Protein AF-A0A8K0RBG9-F1 (afdb_monomer)

Structure (mmCIF, N/CA/C/O backbone):
data_AF-A0A8K0RBG9-F1
#
_entry.id   AF-A0A8K0RBG9-F1
#
loop_
_atom_site.group_PDB
_atom_site.id
_atom_site.type_symbol
_atom_site.label_atom_id
_atom_site.label_alt_id
_atom_site.label_comp_id
_atom_site.label_asym_id
_atom_site.label_entity_id
_atom_site.label_seq_id
_atom_site.pdbx_PDB_ins_code
_atom_site.Cartn_x
_atom_site.Cartn_y
_atom_site.Cartn_z
_atom_site.occupancy
_atom_site.B_iso_or_equiv
_atom_site.auth_seq_id
_atom_site.auth_comp_id
_atom_site.auth_asym_id
_atom_site.auth_atom_id
_atom_site.pdbx_PDB_model_num
ATOM 1 N N . GLY A 1 1 ? -14.016 22.504 17.974 1.00 48.03 1 GLY A N 1
ATOM 2 C CA . GLY A 1 1 ? -12.944 21.801 17.231 1.00 48.03 1 GLY A CA 1
ATOM 3 C C . GLY A 1 1 ? -13.439 20.495 16.634 1.00 48.03 1 GLY A C 1
ATOM 4 O O . GLY A 1 1 ? -13.593 20.417 15.425 1.00 48.03 1 GLY A O 1
ATOM 5 N N . GLN A 1 2 ? -13.742 19.500 17.474 1.00 35.66 2 GLN A N 1
ATOM 6 C CA . GLN A 1 2 ? -14.209 18.167 17.051 1.00 35.66 2 GLN A CA 1
ATOM 7 C C . GLN A 1 2 ? -15.580 18.162 16.350 1.00 35.66 2 GLN A C 1
ATOM 9 O O . GLN A 1 2 ? -15.738 17.478 15.346 1.00 35.66 2 GLN A O 1
ATOM 14 N N . GLU A 1 3 ? -16.542 18.971 16.801 1.00 42.72 3 GLU A N 1
ATOM 15 C CA . GLU A 1 3 ? -17.884 19.034 16.185 1.00 42.72 3 GLU A CA 1
ATOM 16 C C . GLU A 1 3 ? -17.868 19.595 14.757 1.00 42.72 3 GLU A C 1
ATOM 18 O O . GLU A 1 3 ? -18.589 19.123 13.882 1.00 42.72 3 GLU A O 1
ATOM 23 N N . ARG A 1 4 ? -16.983 20.563 14.488 1.00 42.62 4 ARG A N 1
ATOM 24 C CA . ARG A 1 4 ? -16.846 21.185 13.163 1.00 42.62 4 ARG A CA 1
ATOM 25 C C . ARG A 1 4 ? -16.261 20.210 12.135 1.00 42.62 4 ARG A C 1
ATOM 27 O O . ARG A 1 4 ? -16.686 20.213 10.986 1.00 42.62 4 ARG A O 1
ATOM 34 N N . ILE A 1 5 ? -15.344 19.346 12.576 1.00 45.09 5 ILE A N 1
ATOM 35 C CA . ILE A 1 5 ? -14.769 18.259 11.771 1.00 45.09 5 ILE A CA 1
ATOM 36 C C . ILE A 1 5 ? -15.826 17.170 11.531 1.00 45.09 5 ILE A C 1
ATOM 38 O O . ILE A 1 5 ? -15.997 16.723 10.401 1.00 45.09 5 ILE A O 1
ATOM 42 N N . SER A 1 6 ? -16.607 16.811 12.556 1.00 45.03 6 SER A N 1
ATOM 43 C CA . SER A 1 6 ? -17.714 15.851 12.427 1.00 45.03 6 SER A CA 1
ATOM 44 C C . SER A 1 6 ? -18.755 16.296 11.392 1.00 45.03 6 SER A C 1
ATOM 46 O O . SER A 1 6 ? -19.179 15.499 10.561 1.00 45.03 6 SER A O 1
ATOM 48 N N . GLY A 1 7 ? -19.132 17.580 11.390 1.00 54.81 7 GLY A N 1
ATOM 49 C CA . GLY A 1 7 ? -20.117 18.123 10.448 1.00 54.81 7 GLY A CA 1
ATOM 50 C C . GLY A 1 7 ? -19.628 18.259 8.999 1.00 54.81 7 GLY A C 1
ATOM 51 O O . GLY A 1 7 ? -20.443 18.292 8.078 1.00 54.81 7 GLY A O 1
ATOM 52 N N . GLN A 1 8 ? -18.315 18.341 8.767 1.00 46.06 8 GLN A N 1
ATOM 53 C CA . GLN A 1 8 ? -17.739 18.305 7.415 1.00 46.06 8 GLN A CA 1
ATOM 54 C C . GLN A 1 8 ? -17.659 16.871 6.874 1.00 46.06 8 GLN A C 1
ATOM 56 O O . GLN A 1 8 ? -17.947 16.643 5.703 1.00 46.06 8 GLN A O 1
ATOM 61 N N . LEU A 1 9 ? -17.361 15.898 7.740 1.00 42.31 9 LEU A N 1
ATOM 62 C CA . LEU A 1 9 ? -17.354 14.473 7.395 1.00 42.31 9 LEU A CA 1
ATOM 63 C C . LEU A 1 9 ? -18.756 13.941 7.064 1.00 42.31 9 LEU A C 1
ATOM 65 O O . LEU A 1 9 ? -18.898 13.094 6.187 1.00 42.31 9 LEU A O 1
ATOM 69 N N . GLN A 1 10 ? -19.790 14.464 7.730 1.00 46.97 10 GLN A N 1
ATOM 70 C CA . GLN A 1 10 ? -21.181 14.099 7.457 1.00 46.97 10 GLN A CA 1
ATOM 71 C C . GLN A 1 10 ? -21.627 14.529 6.048 1.00 46.97 10 GLN A C 1
ATOM 73 O O . GLN A 1 10 ? -22.266 13.757 5.352 1.00 46.97 10 GLN A O 1
ATOM 78 N N . ARG A 1 11 ? -21.242 15.727 5.592 1.00 48.56 11 ARG A N 1
ATOM 79 C CA . ARG A 1 11 ? -21.608 16.218 4.251 1.00 48.56 11 ARG A CA 1
ATOM 80 C C . ARG A 1 11 ? -20.925 15.444 3.125 1.00 48.56 11 ARG A C 1
ATOM 82 O O . ARG A 1 11 ? -21.580 15.057 2.170 1.00 48.56 11 ARG A O 1
ATOM 89 N N . LEU A 1 12 ? -19.640 15.128 3.293 1.00 44.78 12 LEU A N 1
ATOM 90 C CA . LEU A 1 12 ? -18.894 14.295 2.341 1.00 44.78 12 LEU A CA 1
ATOM 91 C C . LEU A 1 12 ? -19.476 12.881 2.204 1.00 44.78 12 LEU A C 1
ATOM 93 O O . LEU A 1 12 ? -19.353 12.268 1.148 1.00 44.78 12 LEU A O 1
ATOM 97 N N . ARG A 1 13 ? -20.100 12.360 3.268 1.00 44.88 13 ARG A N 1
ATOM 98 C CA . ARG A 1 13 ? -20.813 11.081 3.244 1.00 44.88 13 ARG A CA 1
ATOM 99 C C . ARG A 1 13 ? -22.030 11.153 2.322 1.00 44.88 13 ARG A C 1
ATOM 101 O O . ARG A 1 13 ? -22.202 10.249 1.517 1.00 44.88 13 ARG A O 1
ATOM 108 N N . ASP A 1 14 ? -22.852 12.188 2.446 1.00 47.16 14 ASP A N 1
ATOM 109 C CA . ASP A 1 14 ? -24.146 12.264 1.759 1.00 47.16 14 ASP A CA 1
ATOM 110 C C . ASP A 1 14 ? -23.986 12.527 0.249 1.00 47.16 14 ASP A C 1
ATOM 112 O O . ASP A 1 14 ? -24.614 11.842 -0.559 1.00 47.16 14 ASP A O 1
ATOM 116 N N . ASP A 1 15 ? -23.061 13.413 -0.142 1.00 52.50 15 ASP A N 1
ATOM 117 C CA . ASP A 1 15 ? -22.761 13.705 -1.556 1.00 52.50 15 ASP A CA 1
ATOM 118 C C . ASP A 1 15 ? -22.219 12.467 -2.302 1.00 52.50 15 ASP A C 1
ATOM 120 O O . ASP A 1 15 ? -22.521 12.227 -3.472 1.00 52.50 15 ASP A O 1
ATOM 124 N N . TYR A 1 16 ? -21.464 11.628 -1.590 1.00 43.69 16 TYR A N 1
ATOM 125 C CA . TYR A 1 16 ? -20.883 10.389 -2.098 1.00 43.69 16 TYR A CA 1
ATOM 126 C C . TYR A 1 16 ? -21.937 9.314 -2.407 1.00 43.69 16 TYR A C 1
ATOM 128 O O . TYR A 1 16 ? -21.818 8.625 -3.416 1.00 43.69 16 TYR A O 1
ATOM 136 N N . TYR A 1 17 ? -22.988 9.168 -1.590 1.00 46.47 17 TYR A N 1
ATOM 137 C CA . TYR A 1 17 ? -24.044 8.173 -1.847 1.00 46.47 17 TYR A CA 1
ATOM 138 C C . TYR A 1 17 ? -24.877 8.505 -3.091 1.00 46.47 17 TYR A C 1
ATOM 140 O O . TYR A 1 17 ? -25.224 7.602 -3.852 1.00 46.47 17 TYR A O 1
ATOM 148 N N . ILE A 1 18 ? -25.143 9.790 -3.332 1.00 54.81 18 ILE A N 1
ATOM 149 C CA . ILE A 1 18 ? -25.961 10.250 -4.463 1.00 54.81 18 ILE A CA 1
ATOM 150 C C . ILE A 1 18 ? -25.259 9.983 -5.808 1.00 54.81 18 ILE A C 1
ATOM 152 O O . ILE A 1 18 ? -25.907 9.611 -6.789 1.00 54.81 18 ILE A O 1
ATOM 156 N N . GLU A 1 19 ? -23.929 10.114 -5.875 1.00 49.66 19 GLU A N 1
ATOM 157 C CA . GLU A 1 19 ? -23.172 9.782 -7.093 1.00 49.66 19 GLU A CA 1
ATOM 158 C C . GLU A 1 19 ? -23.100 8.276 -7.381 1.00 49.66 19 GLU A C 1
ATOM 160 O O . GLU A 1 19 ? -23.078 7.872 -8.551 1.00 49.66 19 GLU A O 1
ATOM 165 N N . LEU A 1 20 ? -23.076 7.450 -6.331 1.00 43.66 20 LEU A N 1
ATOM 166 C CA . LEU A 1 20 ? -22.982 5.992 -6.430 1.00 43.66 20 LEU A CA 1
ATOM 167 C C . LEU A 1 20 ? -24.242 5.355 -7.011 1.00 4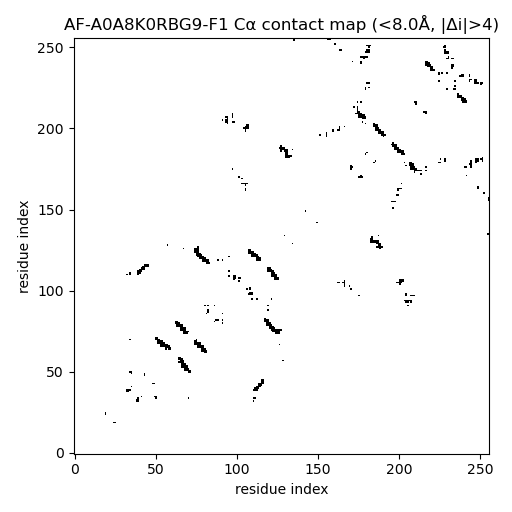3.66 20 LEU A C 1
ATOM 169 O O . LEU A 1 20 ? -24.144 4.443 -7.833 1.00 43.66 20 LEU A O 1
ATOM 173 N N . GLU A 1 21 ? -25.409 5.854 -6.609 1.00 47.91 21 GLU A N 1
ATOM 174 C CA . GLU A 1 21 ? -26.705 5.389 -7.107 1.00 47.91 21 GLU A CA 1
ATOM 175 C C . GLU A 1 21 ? -26.899 5.766 -8.584 1.00 47.91 21 GLU A C 1
ATOM 177 O O . GLU A 1 21 ? -27.382 4.967 -9.386 1.00 47.91 21 GLU A O 1
ATOM 182 N N . ARG A 1 22 ? -26.414 6.950 -8.982 1.00 53.06 22 ARG A N 1
ATOM 183 C CA . ARG A 1 22 ? -26.549 7.469 -10.350 1.00 53.06 22 ARG A CA 1
ATOM 184 C C . ARG A 1 22 ? -25.852 6.645 -11.430 1.00 53.06 22 ARG A C 1
ATOM 186 O O . ARG A 1 22 ? -26.326 6.643 -12.561 1.00 53.06 22 ARG A O 1
ATOM 193 N N . HIS A 1 23 ? -24.744 5.975 -11.121 1.00 54.88 23 HIS A N 1
ATOM 194 C CA . HIS A 1 23 ? -23.909 5.345 -12.151 1.00 54.88 23 HIS A CA 1
ATOM 195 C C . HIS A 1 23 ? -23.931 3.810 -12.142 1.00 54.88 23 HIS A C 1
ATOM 197 O O . HIS A 1 23 ? -23.261 3.195 -12.968 1.00 54.88 23 HIS A O 1
ATOM 203 N N . SER A 1 24 ? -24.686 3.172 -11.238 1.00 40.94 24 SER A N 1
ATOM 204 C CA . SER A 1 24 ? -24.799 1.701 -11.170 1.00 40.94 24 SER A CA 1
ATOM 205 C C . SER A 1 24 ? -23.440 0.964 -11.119 1.00 40.94 24 SER A C 1
ATOM 207 O O . SER A 1 24 ? -23.298 -0.135 -11.650 1.00 40.94 24 SER A O 1
ATOM 209 N N . ILE A 1 25 ? -22.413 1.572 -10.505 1.00 49.66 25 ILE A N 1
ATOM 210 C CA . ILE A 1 25 ? -21.007 1.130 -10.627 1.00 49.66 25 ILE A CA 1
ATOM 211 C C . ILE A 1 25 ? -20.664 -0.056 -9.699 1.00 49.66 25 ILE A C 1
ATOM 213 O O . ILE A 1 25 ? -19.689 -0.760 -9.953 1.00 49.66 25 ILE A O 1
ATOM 217 N N . ILE A 1 26 ? -21.426 -0.324 -8.628 1.00 41.78 26 ILE A N 1
ATOM 218 C CA . ILE A 1 26 ? -21.121 -1.400 -7.657 1.00 41.78 26 ILE A CA 1
ATOM 219 C C . ILE A 1 26 ? -22.418 -2.055 -7.151 1.00 41.78 26 ILE A C 1
ATOM 221 O O . ILE A 1 26 ? -23.417 -1.368 -6.951 1.00 41.78 26 ILE A O 1
ATOM 225 N N . GLN A 1 27 ? -22.398 -3.375 -6.908 1.00 39.03 27 GLN A N 1
ATOM 226 C CA . GLN A 1 27 ? -23.454 -4.055 -6.145 1.00 39.03 27 GLN A CA 1
ATOM 227 C C . GLN A 1 27 ? -23.651 -3.391 -4.765 1.00 39.03 27 GLN A C 1
ATOM 229 O O . GLN A 1 27 ? -22.656 -2.983 -4.160 1.00 39.03 27 GLN A O 1
ATOM 234 N N . PRO A 1 28 ? -24.888 -3.299 -4.237 1.00 33.91 28 PRO A N 1
ATOM 235 C CA . PRO A 1 28 ? -25.174 -2.533 -3.024 1.00 33.91 28 PRO A CA 1
ATOM 236 C C . PRO A 1 28 ? -24.341 -3.042 -1.841 1.00 33.91 28 PRO A C 1
ATOM 238 O O . PRO A 1 28 ? -24.493 -4.178 -1.389 1.00 33.91 28 PRO A O 1
ATOM 241 N N . PHE A 1 29 ? -23.443 -2.195 -1.336 1.00 43.66 29 PHE A N 1
ATOM 242 C CA . PHE A 1 29 ? -22.538 -2.497 -0.219 1.00 43.66 29 PHE A CA 1
ATOM 243 C C . PHE A 1 29 ? -23.168 -2.144 1.145 1.00 43.66 29 PHE A C 1
ATOM 245 O O . PHE A 1 29 ? -22.472 -1.962 2.148 1.00 43.66 29 PHE A O 1
ATOM 252 N N . ASP A 1 30 ? -24.499 -2.059 1.213 1.00 41.47 30 ASP A N 1
ATOM 253 C CA . ASP A 1 30 ? -25.273 -1.446 2.306 1.00 41.47 30 ASP A CA 1
ATOM 254 C C . ASP A 1 30 ? -25.239 -2.209 3.647 1.00 41.47 30 ASP A C 1
ATOM 256 O O . ASP A 1 30 ? -26.024 -1.942 4.556 1.00 41.47 30 ASP A O 1
ATOM 260 N N . LYS A 1 31 ? -24.302 -3.146 3.838 1.00 43.47 31 LYS A N 1
ATOM 261 C CA . LYS A 1 31 ? -24.045 -3.793 5.139 1.00 43.47 31 LYS A CA 1
ATOM 262 C C . LYS A 1 31 ? -22.635 -3.597 5.704 1.00 43.47 31 LYS A C 1
ATOM 264 O O . LYS A 1 31 ? -22.429 -3.901 6.886 1.00 43.47 31 LYS A O 1
ATOM 269 N N . GLU A 1 32 ? -21.675 -3.076 4.934 1.00 49.91 32 GLU A N 1
ATOM 270 C CA . GLU A 1 32 ? -20.250 -3.126 5.316 1.00 49.91 32 GLU A CA 1
ATOM 271 C C . GLU A 1 32 ? -19.481 -1.797 5.302 1.00 49.91 32 GLU A C 1
ATOM 273 O O . GLU A 1 32 ? -18.310 -1.778 5.667 1.00 49.91 32 GLU A O 1
ATOM 278 N N . LEU A 1 33 ? -20.125 -0.651 5.056 1.00 56.41 33 LEU A N 1
ATOM 279 C CA . LEU A 1 33 ? -19.510 0.664 5.354 1.00 56.41 33 LEU A CA 1
ATOM 280 C C . LEU A 1 33 ? -19.432 0.964 6.861 1.00 56.41 33 LEU A C 1
ATOM 282 O O . LEU A 1 33 ? -18.823 1.942 7.296 1.00 56.41 33 LEU A O 1
ATOM 286 N N . ASN A 1 34 ? -20.040 0.101 7.677 1.00 72.25 34 ASN A N 1
ATOM 287 C CA . ASN A 1 34 ? -20.078 0.219 9.122 1.00 72.25 34 ASN A CA 1
ATOM 288 C C . ASN A 1 34 ? -19.406 -0.975 9.814 1.00 72.25 34 ASN A C 1
ATOM 290 O O . ASN A 1 34 ? -20.025 -1.696 10.604 1.00 72.25 34 ASN A O 1
ATOM 294 N N . TRP A 1 35 ? -18.123 -1.183 9.513 1.00 85.25 35 TRP A N 1
ATOM 295 C CA . TRP A 1 35 ? -17.300 -2.201 10.172 1.00 85.25 35 TRP A CA 1
ATOM 296 C C . TRP A 1 35 ? -17.270 -2.012 11.702 1.00 85.25 35 TRP A C 1
ATOM 298 O O . TRP A 1 35 ? -17.193 -2.987 12.449 1.00 85.25 35 TRP A O 1
ATOM 308 N N . SER A 1 36 ? -17.375 -0.761 12.169 1.00 85.25 36 SER A N 1
ATOM 309 C CA . SER A 1 36 ? -17.271 -0.392 13.585 1.00 85.25 36 SER A CA 1
ATOM 310 C C . SER A 1 36 ? -18.599 -0.407 14.357 1.00 85.25 36 SER A C 1
ATOM 312 O O . SER A 1 36 ? -18.598 -0.273 15.578 1.00 85.25 36 SER A O 1
ATOM 314 N N . GLY A 1 37 ? -19.740 -0.508 13.673 1.00 82.81 37 GLY A N 1
ATOM 315 C CA . GLY A 1 37 ? -21.061 -0.205 14.242 1.00 82.81 37 GLY A CA 1
ATOM 316 C C . GLY A 1 37 ? -21.376 1.299 14.359 1.00 82.81 37 GLY A C 1
ATOM 317 O O . GLY A 1 37 ? -22.536 1.653 14.551 1.00 82.81 37 GLY A O 1
ATOM 318 N N . LYS A 1 38 ? -20.396 2.190 14.160 1.00 82.19 38 LYS A N 1
ATOM 319 C CA . LYS A 1 38 ? -20.503 3.650 14.319 1.00 82.19 38 LYS A CA 1
ATOM 320 C C . LYS A 1 38 ? -19.959 4.467 13.129 1.00 82.19 38 LYS A C 1
ATOM 322 O O . LYS A 1 38 ? -19.833 5.683 13.231 1.00 82.19 38 LYS A O 1
ATOM 327 N N . GLY A 1 39 ? -19.637 3.817 12.012 1.00 80.31 39 GLY A N 1
ATOM 328 C CA . GLY A 1 39 ? -19.125 4.434 10.786 1.00 80.31 39 GLY A CA 1
ATOM 329 C C . GLY A 1 39 ? -17.780 3.875 10.317 1.00 80.31 39 GLY A C 1
ATOM 330 O O . GLY A 1 39 ? -17.246 2.910 10.868 1.00 80.31 39 GLY A O 1
ATOM 331 N N . GLN A 1 40 ? -17.235 4.496 9.274 1.00 83.00 40 GLN A N 1
ATOM 332 C CA . GLN A 1 40 ? -16.020 4.043 8.595 1.00 83.00 40 GLN A CA 1
ATOM 333 C C . GLN A 1 40 ? -14.727 4.542 9.264 1.00 83.00 40 GLN A C 1
ATOM 335 O O . GLN A 1 40 ? -13.728 3.819 9.305 1.00 83.00 40 GLN A O 1
ATOM 340 N N . HIS A 1 41 ? -14.768 5.754 9.823 1.00 85.50 41 HIS A N 1
ATOM 341 C CA . HIS A 1 41 ? -13.656 6.428 10.495 1.00 85.50 41 HIS A CA 1
ATOM 342 C C . HIS A 1 41 ? -14.075 6.814 11.910 1.00 85.50 41 HIS A C 1
ATOM 344 O O . HIS A 1 41 ? -15.045 7.552 12.076 1.00 85.50 41 HIS A O 1
ATOM 350 N N . ILE A 1 42 ? -13.385 6.307 12.933 1.00 88.88 42 ILE A N 1
ATOM 351 C CA . ILE A 1 42 ? -13.856 6.454 14.316 1.00 88.88 42 ILE A CA 1
ATOM 352 C C . ILE A 1 42 ? -12.737 6.588 15.350 1.00 88.88 42 ILE A C 1
ATOM 354 O O . ILE A 1 42 ? -11.685 5.969 15.251 1.00 88.88 42 ILE A O 1
ATOM 358 N N . THR A 1 43 ? -12.995 7.344 16.413 1.00 90.12 43 THR A N 1
ATOM 359 C CA . THR A 1 43 ? -12.175 7.320 17.628 1.00 90.12 43 THR A CA 1
ATOM 360 C C . THR A 1 43 ? -12.851 6.465 18.695 1.00 90.12 43 THR A C 1
ATOM 362 O O . THR A 1 43 ? -13.952 6.784 19.141 1.00 90.12 43 THR A O 1
ATOM 365 N N . PHE A 1 44 ? -12.177 5.402 19.124 1.00 91.94 44 PHE A N 1
ATOM 366 C CA . PHE A 1 44 ? -12.583 4.563 20.248 1.00 91.94 44 PHE A CA 1
ATOM 367 C C . PHE A 1 44 ? -12.007 5.105 21.556 1.00 91.94 44 PHE A C 1
ATOM 369 O O . PHE A 1 44 ? -10.867 5.583 21.607 1.00 91.94 44 PHE A O 1
ATOM 376 N N . ARG A 1 45 ? -12.764 4.974 22.651 1.00 93.00 45 ARG A N 1
ATOM 377 C CA . ARG A 1 45 ? -12.211 5.239 23.990 1.00 93.00 45 ARG A CA 1
ATOM 378 C C . ARG A 1 45 ? -11.145 4.186 24.337 1.00 93.00 45 ARG A C 1
ATOM 380 O O . ARG A 1 45 ? -11.229 3.063 23.839 1.00 93.00 45 ARG A O 1
ATOM 387 N N . PRO A 1 46 ? -10.164 4.485 25.208 1.00 90.12 46 PRO A N 1
ATOM 388 C CA . PRO A 1 46 ? -9.114 3.523 25.563 1.00 90.12 46 PRO A CA 1
ATOM 389 C C . PRO A 1 46 ? -9.625 2.181 26.109 1.00 90.12 46 PRO A C 1
ATOM 391 O O . PRO A 1 46 ? -9.005 1.156 25.865 1.00 90.12 46 PRO A O 1
ATOM 394 N N . SER A 1 47 ? -10.758 2.181 26.815 1.00 91.62 47 SER A N 1
ATOM 395 C CA . SER A 1 47 ? -11.399 0.982 27.373 1.00 91.62 47 SER A CA 1
ATOM 396 C C . SER A 1 47 ? -12.411 0.318 26.434 1.00 91.62 47 SER A C 1
ATOM 398 O O . SER A 1 47 ? -12.979 -0.719 26.768 1.00 91.62 47 SER A O 1
ATOM 400 N N . GLU A 1 48 ? -12.689 0.918 25.277 1.00 93.50 48 GLU A N 1
ATOM 401 C CA . GLU A 1 48 ? -13.721 0.433 24.368 1.00 93.50 48 GLU A CA 1
ATOM 402 C C . GLU A 1 48 ? -13.218 -0.753 23.543 1.00 93.50 48 GLU A C 1
ATOM 404 O O . GLU A 1 48 ? -12.112 -0.742 23.001 1.00 93.50 48 GLU A O 1
ATOM 409 N N . LYS A 1 49 ? -14.039 -1.797 23.425 1.00 92.81 49 LYS A N 1
ATOM 410 C CA . LYS A 1 49 ? -13.680 -2.964 22.625 1.00 92.81 49 LYS A CA 1
ATOM 411 C C . LYS A 1 49 ? -13.825 -2.642 21.140 1.00 92.81 49 LYS A C 1
ATOM 413 O O . LYS A 1 49 ? -14.912 -2.312 20.672 1.00 92.81 49 LYS A O 1
ATOM 418 N N . ILE A 1 50 ? -12.739 -2.802 20.392 1.00 94.75 50 ILE A N 1
ATOM 419 C CA . ILE A 1 50 ? -12.761 -2.704 18.931 1.00 94.75 50 ILE A CA 1
ATOM 420 C C . ILE A 1 50 ? -13.390 -3.995 18.374 1.00 94.75 50 ILE A C 1
ATOM 422 O O . ILE A 1 50 ? -12.999 -5.082 18.810 1.00 94.75 50 ILE A O 1
ATOM 426 N N . PRO A 1 51 ? -14.330 -3.927 17.411 1.00 94.19 51 PRO A N 1
ATOM 427 C CA . PRO A 1 51 ? -15.003 -5.101 16.843 1.00 94.19 51 PRO A CA 1
ATOM 428 C C . PRO A 1 51 ? -14.120 -5.852 15.826 1.00 94.19 51 PRO A C 1
ATOM 430 O O . PRO A 1 51 ? -14.536 -6.144 14.706 1.00 94.19 51 PRO A O 1
ATOM 433 N N . LEU A 1 52 ? -12.878 -6.148 16.215 1.00 95.06 52 LEU A N 1
ATOM 434 C CA . LEU A 1 52 ? -11.879 -6.857 15.424 1.00 95.06 52 LEU A CA 1
ATOM 435 C C . LEU A 1 52 ? -11.200 -7.919 16.289 1.00 95.06 52 LEU A C 1
ATOM 437 O O . LEU A 1 52 ? -10.746 -7.624 17.395 1.00 95.06 52 LEU A O 1
ATOM 441 N N . THR A 1 53 ? -11.062 -9.128 15.755 1.00 96.50 53 THR A N 1
ATOM 442 C CA . THR A 1 53 ? -10.238 -10.178 16.368 1.00 96.50 53 THR A CA 1
ATOM 443 C C . THR A 1 53 ? -8.864 -10.158 15.716 1.00 96.50 53 THR A C 1
ATOM 445 O O . THR A 1 53 ? -8.754 -10.327 14.503 1.00 96.50 53 THR A O 1
ATOM 448 N N . VAL A 1 54 ? -7.806 -9.928 16.493 1.00 96.56 54 VAL A N 1
ATOM 449 C CA . VAL A 1 54 ? -6.431 -9.970 15.975 1.00 96.56 54 VAL A CA 1
ATOM 450 C C . VAL A 1 54 ? -6.031 -11.425 15.752 1.00 96.56 54 VAL A C 1
ATOM 452 O O . VAL A 1 54 ? -6.239 -12.245 16.640 1.00 96.56 54 VAL A O 1
ATOM 455 N N . LEU A 1 55 ? -5.494 -11.736 14.570 1.00 95.56 55 LEU A N 1
ATOM 456 C CA . LEU A 1 55 ? -5.037 -13.080 14.225 1.00 95.56 55 LEU A CA 1
ATOM 457 C C . LEU A 1 55 ? -3.511 -13.160 14.304 1.00 95.56 55 LEU A C 1
ATOM 459 O O . LEU A 1 55 ? -2.972 -13.611 15.306 1.00 95.56 55 LEU A O 1
ATOM 463 N N . THR A 1 56 ? -2.812 -12.686 13.273 1.00 95.50 56 THR A N 1
ATOM 464 C CA . THR A 1 56 ? -1.348 -12.783 13.171 1.00 95.50 56 THR A CA 1
ATOM 465 C C . THR A 1 56 ? -0.742 -11.472 12.683 1.00 95.50 56 THR A C 1
ATOM 467 O O . THR A 1 56 ? -1.417 -10.679 12.021 1.00 95.50 56 THR A O 1
ATOM 470 N N . GLN A 1 57 ? 0.523 -11.230 13.011 1.00 94.62 57 GLN A N 1
ATOM 471 C CA . GLN A 1 57 ? 1.299 -10.136 12.440 1.00 94.62 57 GLN A CA 1
ATOM 472 C C . GLN A 1 57 ? 1.850 -10.574 11.079 1.00 94.62 57 GLN A C 1
ATOM 474 O O . GLN A 1 57 ? 2.484 -11.617 10.975 1.00 94.62 57 GLN A O 1
ATOM 479 N N . ILE A 1 58 ? 1.588 -9.778 10.044 1.00 91.69 58 ILE A N 1
ATOM 480 C CA . ILE A 1 58 ? 1.963 -10.072 8.648 1.00 91.69 58 ILE A CA 1
ATOM 481 C C . ILE A 1 58 ? 3.005 -9.096 8.096 1.00 91.69 58 ILE A C 1
ATOM 483 O O . ILE A 1 58 ? 3.489 -9.266 6.987 1.00 91.69 58 ILE A O 1
ATOM 487 N N . GLY A 1 59 ? 3.349 -8.052 8.852 1.00 87.38 59 GLY A N 1
ATOM 488 C CA . GLY A 1 59 ? 4.385 -7.108 8.457 1.00 87.38 59 GLY A CA 1
ATOM 489 C C . GLY A 1 59 ? 4.756 -6.150 9.579 1.00 87.38 59 GLY A C 1
ATOM 490 O O . GLY A 1 59 ? 3.971 -5.906 10.499 1.00 87.38 59 GLY A O 1
ATOM 491 N N . ALA A 1 60 ? 5.961 -5.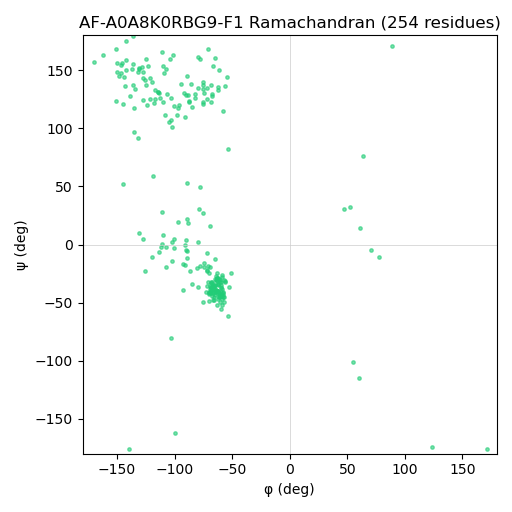599 9.505 1.00 88.31 60 ALA A N 1
ATOM 492 C CA . ALA A 1 60 ? 6.427 -4.544 10.391 1.00 88.31 60 ALA A CA 1
ATOM 493 C C . ALA A 1 60 ? 7.439 -3.648 9.685 1.00 88.31 60 ALA A C 1
ATOM 495 O O . ALA A 1 60 ? 8.214 -4.094 8.845 1.00 88.31 60 ALA A O 1
ATOM 496 N N . SER A 1 61 ? 7.435 -2.383 10.072 1.00 83.25 61 SER A N 1
ATOM 497 C CA . SER A 1 61 ? 8.430 -1.383 9.724 1.00 83.25 61 SER A CA 1
ATOM 498 C C . SER A 1 61 ? 8.784 -0.578 10.975 1.00 83.25 61 SER A C 1
ATOM 500 O O . SER A 1 61 ? 8.221 -0.778 12.053 1.00 83.25 61 SER A O 1
ATOM 502 N N . VAL A 1 62 ? 9.703 0.376 10.831 1.00 81.06 62 VAL A N 1
ATOM 503 C CA . VAL A 1 62 ? 10.071 1.303 11.914 1.00 81.06 62 VAL A CA 1
ATOM 504 C C . VAL A 1 62 ? 8.870 2.140 12.383 1.00 81.06 62 VAL A C 1
ATOM 506 O O . VAL A 1 62 ? 8.795 2.523 13.549 1.00 81.06 62 VAL A O 1
ATOM 509 N N . THR A 1 63 ? 7.921 2.429 11.489 1.00 81.44 63 THR A N 1
ATOM 510 C CA . THR A 1 63 ? 6.815 3.366 11.741 1.00 81.44 63 THR A CA 1
ATOM 511 C C . THR A 1 63 ? 5.460 2.686 11.922 1.00 81.44 63 THR A C 1
ATOM 513 O O . THR A 1 63 ? 4.542 3.293 12.482 1.00 81.44 63 THR A O 1
ATOM 516 N N . ALA A 1 64 ? 5.309 1.437 11.473 1.00 89.56 64 ALA A N 1
ATOM 517 C CA . ALA A 1 64 ? 4.033 0.737 11.481 1.00 89.56 64 ALA A CA 1
ATOM 518 C C . ALA A 1 64 ? 4.179 -0.771 11.714 1.00 89.56 64 ALA A C 1
ATOM 520 O O . ALA A 1 64 ? 5.177 -1.390 11.365 1.00 89.56 64 ALA A O 1
ATOM 521 N N . SER A 1 65 ? 3.125 -1.387 12.242 1.00 93.75 65 SER A N 1
ATOM 522 C CA . SER A 1 65 ? 2.960 -2.846 12.247 1.00 93.75 65 SER A CA 1
ATOM 523 C C . SER A 1 65 ? 1.679 -3.220 11.519 1.00 93.75 65 SER A C 1
ATOM 525 O O . SER A 1 65 ? 0.676 -2.515 11.625 1.00 93.75 65 SER A O 1
ATOM 527 N N . VAL A 1 66 ? 1.688 -4.325 10.783 1.00 94.62 66 VAL A N 1
ATOM 528 C CA . VAL A 1 66 ? 0.535 -4.803 10.020 1.00 94.62 66 VAL A CA 1
ATOM 529 C C . VAL A 1 66 ? 0.100 -6.149 10.574 1.00 94.62 66 VAL A C 1
ATOM 531 O O . VAL A 1 66 ? 0.888 -7.086 10.668 1.00 94.62 66 VAL A O 1
ATOM 534 N N . HIS A 1 67 ? -1.172 -6.241 10.945 1.00 96.38 67 HIS A N 1
ATOM 535 C CA . HIS A 1 67 ? -1.781 -7.461 11.458 1.00 96.38 67 HIS A CA 1
ATOM 536 C C . HIS A 1 67 ? -2.933 -7.901 10.565 1.00 96.38 67 HIS A C 1
ATOM 538 O O . HIS A 1 67 ? -3.753 -7.082 10.158 1.00 96.38 67 HIS A O 1
ATOM 544 N N . LYS A 1 68 ? -3.055 -9.204 10.336 1.00 96.56 68 LYS A N 1
ATOM 545 C CA . LYS A 1 68 ? -4.287 -9.815 9.851 1.00 96.56 68 LYS A CA 1
ATOM 546 C C . LYS A 1 68 ? -5.306 -9.801 10.986 1.00 96.56 68 LYS A C 1
ATOM 548 O O . LYS A 1 68 ? -5.036 -10.290 12.085 1.00 96.56 68 LYS A O 1
ATOM 553 N N . VAL A 1 69 ? -6.472 -9.228 10.727 1.00 96.25 69 VAL A N 1
ATOM 554 C CA . VAL A 1 69 ? -7.574 -9.141 11.688 1.00 96.25 69 VAL A CA 1
ATOM 555 C C . VAL A 1 69 ? -8.853 -9.674 11.063 1.00 96.25 69 VAL A C 1
ATOM 557 O O . VAL A 1 69 ? -9.063 -9.539 9.861 1.00 96.25 69 VAL A O 1
ATOM 560 N N . LEU A 1 70 ? -9.721 -10.266 11.874 1.00 93.94 70 LEU A N 1
ATOM 561 C CA . LEU A 1 70 ? -11.048 -10.688 11.456 1.00 93.94 70 LEU A CA 1
ATOM 562 C C . LEU A 1 70 ? -12.063 -9.612 11.847 1.00 93.94 70 LEU A C 1
ATOM 564 O O . LEU A 1 70 ? -12.252 -9.326 13.031 1.00 93.94 70 LEU A O 1
ATOM 568 N N . CYS A 1 71 ? -12.721 -9.027 10.849 1.00 89.94 71 CYS A N 1
ATOM 569 C CA . CYS A 1 71 ? -13.905 -8.200 11.031 1.00 89.94 71 CYS A CA 1
ATOM 570 C C . CYS A 1 71 ? -15.124 -9.028 10.628 1.00 89.94 71 CYS A C 1
ATOM 572 O O . CYS A 1 71 ? -15.341 -9.301 9.447 1.00 89.94 71 CYS A O 1
ATOM 574 N N . ARG A 1 72 ? -15.913 -9.467 11.615 1.00 87.25 72 ARG A N 1
ATOM 575 C CA . ARG A 1 72 ? -17.016 -10.421 11.409 1.00 87.25 72 ARG A CA 1
ATOM 576 C C . ARG A 1 72 ? -16.523 -11.705 10.720 1.00 87.25 72 ARG A C 1
ATOM 578 O O . ARG A 1 72 ? -15.958 -12.559 11.389 1.00 87.25 72 ARG A O 1
ATOM 585 N N . ARG A 1 73 ? -16.740 -11.846 9.408 1.00 83.94 73 ARG A N 1
ATOM 586 C CA . ARG A 1 73 ? -16.332 -13.006 8.591 1.00 83.94 73 ARG A CA 1
ATOM 587 C C . ARG A 1 73 ? -15.235 -12.674 7.576 1.00 83.94 73 ARG A C 1
ATOM 589 O O . ARG A 1 73 ? -14.787 -13.565 6.865 1.00 83.94 73 ARG A O 1
ATOM 596 N N . ILE A 1 74 ? -14.812 -11.414 7.496 1.00 86.81 74 ILE A N 1
ATOM 597 C CA . ILE A 1 74 ? -13.859 -10.938 6.493 1.00 86.81 74 ILE A CA 1
ATOM 598 C C . ILE A 1 74 ? -12.511 -10.685 7.155 1.00 86.81 74 ILE A C 1
ATOM 600 O O . ILE A 1 74 ? -12.416 -9.998 8.174 1.00 86.81 74 ILE A O 1
ATOM 604 N N . ALA A 1 75 ? -11.457 -11.240 6.562 1.00 91.25 75 ALA A N 1
ATOM 605 C CA . ALA A 1 75 ? -10.091 -10.958 6.968 1.00 91.25 75 ALA A CA 1
ATOM 606 C C . ALA A 1 75 ? -9.602 -9.650 6.327 1.00 91.25 75 ALA A C 1
ATOM 608 O O . ALA A 1 75 ? -9.700 -9.471 5.112 1.00 91.25 75 ALA A O 1
ATOM 609 N N . LEU A 1 76 ? -9.061 -8.757 7.152 1.00 94.69 76 LEU A N 1
ATOM 610 C CA . LEU A 1 76 ? -8.551 -7.441 6.774 1.00 94.69 76 LEU A CA 1
ATOM 611 C C . LEU A 1 76 ? -7.089 -7.297 7.197 1.00 94.69 76 LEU A C 1
ATOM 613 O O . LEU A 1 76 ? -6.652 -7.903 8.178 1.00 94.69 76 LEU A O 1
ATOM 617 N N . ALA A 1 77 ? -6.348 -6.451 6.489 1.00 96.00 77 ALA A N 1
ATOM 618 C CA . ALA A 1 77 ? -5.051 -5.972 6.941 1.00 96.00 77 ALA A CA 1
ATOM 619 C C . ALA A 1 77 ? -5.254 -4.729 7.818 1.00 96.00 77 ALA A C 1
ATOM 621 O O . ALA A 1 77 ? -5.831 -3.738 7.375 1.00 96.00 77 ALA A O 1
ATOM 622 N N . ARG A 1 78 ? -4.779 -4.769 9.064 1.00 96.69 78 ARG A N 1
ATOM 623 C CA . ARG A 1 78 ? -4.752 -3.630 9.984 1.00 96.69 78 ARG A CA 1
ATOM 624 C C . ARG A 1 78 ? -3.330 -3.095 10.100 1.00 96.69 78 ARG A C 1
ATOM 626 O O . ARG A 1 78 ? -2.519 -3.692 10.808 1.00 96.69 78 ARG A O 1
ATOM 633 N N . LYS A 1 79 ? -3.060 -1.946 9.481 1.00 95.19 79 LYS A N 1
ATOM 634 C CA . LYS A 1 79 ? -1.822 -1.174 9.669 1.00 95.19 79 LYS A CA 1
ATOM 635 C C . LYS A 1 79 ? -1.982 -0.282 10.895 1.00 95.19 79 LYS A C 1
ATOM 637 O O . LYS A 1 79 ? -2.877 0.556 10.924 1.00 95.19 79 LYS A O 1
ATOM 642 N N . THR A 1 80 ? -1.152 -0.469 11.911 1.00 94.88 80 THR A N 1
ATOM 643 C CA . THR A 1 80 ? -1.155 0.293 13.162 1.00 94.88 80 THR A CA 1
ATOM 644 C C . THR A 1 80 ? 0.082 1.178 13.228 1.00 94.88 80 THR A C 1
ATOM 646 O O . THR A 1 80 ? 1.204 0.678 13.189 1.00 94.88 80 THR A O 1
ATOM 649 N N . MET A 1 81 ? -0.137 2.481 13.382 1.00 92.25 81 MET A N 1
ATOM 650 C CA . MET A 1 81 ? 0.884 3.510 13.566 1.00 92.25 81 MET A CA 1
ATOM 651 C C . MET A 1 81 ? 0.708 4.158 14.937 1.00 92.25 81 MET A C 1
ATOM 653 O O . MET A 1 81 ? -0.404 4.526 15.328 1.00 92.25 81 MET A O 1
ATOM 657 N N . ARG A 1 82 ? 1.803 4.316 15.682 1.00 91.25 82 ARG A N 1
ATOM 658 C CA . ARG A 1 82 ? 1.776 4.975 16.991 1.00 91.25 82 ARG A CA 1
ATOM 659 C C . ARG A 1 82 ? 2.034 6.468 16.821 1.00 91.25 82 ARG A C 1
ATOM 661 O O . ARG A 1 82 ? 3.153 6.881 16.538 1.00 91.25 82 ARG A O 1
ATOM 668 N N . CYS A 1 83 ? 1.010 7.280 17.043 1.00 86.19 83 CYS A N 1
ATOM 669 C CA . CYS A 1 83 ? 1.121 8.727 16.989 1.00 86.19 83 CYS A CA 1
ATOM 670 C C . CYS A 1 83 ? 1.973 9.269 18.149 1.00 86.19 83 CYS A C 1
ATOM 672 O O . CYS A 1 83 ? 1.839 8.866 19.312 1.00 86.19 83 CYS A O 1
ATOM 674 N N . SER A 1 84 ? 2.841 10.220 17.823 1.00 84.94 84 SER A N 1
ATOM 675 C CA . SER A 1 84 ? 3.753 10.915 18.731 1.00 84.94 84 SER A CA 1
ATOM 676 C C . SER A 1 84 ? 3.818 12.406 18.364 1.00 84.94 84 SER A C 1
ATOM 678 O O . SER A 1 84 ? 3.110 12.860 17.469 1.00 84.94 84 SER A O 1
ATOM 680 N N . ARG A 1 85 ? 4.671 13.194 19.036 1.00 76.19 85 ARG A N 1
ATOM 681 C CA . ARG A 1 85 ? 4.926 14.584 18.608 1.00 76.19 85 ARG A CA 1
ATOM 682 C C . ARG A 1 85 ? 5.571 14.668 17.220 1.00 76.19 85 ARG A C 1
ATOM 684 O O . ARG A 1 85 ? 5.377 15.668 16.548 1.00 76.19 85 ARG A O 1
ATOM 691 N N . GLN A 1 86 ? 6.340 13.651 16.834 1.00 71.50 86 GLN A N 1
ATOM 692 C CA . GLN A 1 86 ? 7.043 13.581 15.548 1.00 71.50 86 GLN A CA 1
ATOM 693 C C . GLN A 1 86 ? 6.224 12.872 14.463 1.00 71.50 86 GLN A C 1
ATOM 695 O O . GLN A 1 86 ? 6.561 12.989 13.295 1.00 71.50 86 GLN A O 1
ATOM 700 N N . TRP A 1 87 ? 5.184 12.124 14.848 1.00 71.88 87 TRP A N 1
ATOM 701 C CA . TRP A 1 87 ? 4.294 11.428 13.922 1.00 71.88 87 TRP A CA 1
ATOM 702 C C . TRP A 1 87 ? 2.844 11.701 14.301 1.00 71.88 87 TRP A C 1
ATOM 704 O O . TRP A 1 87 ? 2.257 11.053 15.173 1.00 71.88 87 TRP A O 1
ATOM 714 N N . THR A 1 88 ? 2.285 12.735 13.701 1.00 75.06 88 THR A N 1
ATOM 715 C CA . THR A 1 88 ? 0.973 13.273 14.037 1.00 75.06 88 THR A CA 1
ATOM 716 C C . THR A 1 88 ? -0.156 12.444 13.428 1.00 75.06 88 THR A C 1
ATOM 718 O O . THR A 1 88 ? 0.014 11.702 12.461 1.00 75.06 88 THR A O 1
ATOM 721 N N . ILE A 1 89 ? -1.365 12.603 13.972 1.00 74.25 89 ILE A N 1
ATOM 722 C CA . ILE A 1 89 ? -2.574 12.010 13.380 1.00 74.25 89 ILE A CA 1
ATOM 723 C C . ILE A 1 89 ? -2.787 12.541 11.954 1.00 74.25 89 ILE A C 1
ATOM 725 O O . ILE A 1 89 ? -3.212 11.786 11.091 1.00 74.25 89 ILE A O 1
ATOM 729 N N . LEU A 1 90 ? -2.448 13.807 11.683 1.00 72.44 90 LEU A N 1
ATOM 730 C CA . LEU A 1 90 ? -2.570 14.402 10.347 1.00 72.44 90 LEU A CA 1
ATOM 731 C C . LEU A 1 90 ? -1.685 13.691 9.318 1.00 72.44 90 LEU A C 1
ATOM 733 O O . LEU A 1 90 ? -2.126 13.446 8.199 1.00 72.44 90 LEU A O 1
ATOM 737 N N . GLU A 1 91 ? -0.464 13.317 9.700 1.00 72.50 91 GLU A N 1
ATOM 738 C CA . GLU A 1 91 ? 0.424 12.529 8.840 1.00 72.50 91 GLU A CA 1
ATOM 739 C C . GLU A 1 91 ? -0.130 11.125 8.610 1.00 72.50 91 GLU A C 1
ATOM 741 O O . GLU A 1 91 ? -0.162 10.668 7.471 1.00 72.50 91 GLU A O 1
ATOM 746 N N . ALA A 1 92 ? -0.664 10.483 9.653 1.00 73.75 92 ALA A N 1
ATOM 747 C CA . ALA A 1 92 ? -1.320 9.183 9.528 1.00 73.75 92 ALA A CA 1
ATOM 748 C C . ALA A 1 92 ? -2.604 9.233 8.667 1.00 73.75 92 ALA A C 1
ATOM 750 O O . ALA A 1 92 ? -2.940 8.261 7.992 1.00 73.75 92 ALA A O 1
ATOM 751 N N . MET A 1 93 ? -3.311 10.368 8.647 1.00 78.38 93 MET A N 1
ATOM 752 C CA . MET A 1 93 ? -4.508 10.573 7.824 1.00 78.38 93 MET A CA 1
ATOM 753 C C . MET A 1 93 ? -4.201 10.782 6.337 1.00 78.38 93 MET A C 1
ATOM 755 O O . MET A 1 93 ? -5.114 10.624 5.530 1.00 78.38 93 MET A O 1
ATOM 759 N N . ARG A 1 94 ? -2.954 11.085 5.943 1.00 79.62 94 ARG A N 1
ATOM 760 C CA . ARG A 1 94 ? -2.593 11.235 4.518 1.00 79.62 94 ARG A CA 1
ATOM 761 C C . ARG A 1 94 ? -2.856 9.961 3.724 1.00 79.62 94 ARG A C 1
ATOM 763 O O . ARG A 1 94 ? -3.443 10.019 2.651 1.00 79.62 94 ARG A O 1
ATOM 770 N N . GLU A 1 95 ? -2.477 8.814 4.276 1.00 85.62 95 GLU A N 1
ATOM 771 C CA . GLU A 1 95 ? -2.692 7.521 3.620 1.00 85.62 95 GLU A CA 1
ATOM 772 C C . GLU A 1 95 ? -4.190 7.215 3.468 1.00 85.62 95 GLU A C 1
ATOM 774 O O . GLU A 1 95 ? -4.628 6.759 2.415 1.00 85.62 95 GLU A O 1
ATOM 779 N N . VAL A 1 96 ? -4.997 7.552 4.482 1.00 85.50 96 VAL A N 1
ATOM 780 C CA . VAL A 1 96 ? -6.464 7.438 4.415 1.00 85.50 96 VAL A CA 1
ATOM 781 C C . VAL A 1 96 ? -7.027 8.339 3.317 1.00 85.50 96 VAL A C 1
ATOM 783 O O . VAL A 1 96 ? -7.826 7.873 2.514 1.00 85.50 96 VAL A O 1
ATOM 786 N N . TYR A 1 97 ? -6.583 9.598 3.254 1.00 83.00 97 TYR A N 1
ATOM 787 C CA . TYR A 1 97 ? -7.028 10.563 2.249 1.00 83.00 97 TYR A CA 1
ATOM 788 C C . TYR A 1 97 ? -6.762 10.077 0.820 1.00 83.00 97 TYR A C 1
ATOM 790 O O . TYR A 1 97 ? -7.653 10.146 -0.024 1.00 83.00 97 TYR A O 1
ATOM 798 N N . HIS A 1 98 ? -5.566 9.543 0.556 1.00 83.69 98 HIS A N 1
ATOM 799 C CA . HIS A 1 98 ? -5.243 9.006 -0.763 1.00 83.69 98 HIS A CA 1
ATOM 800 C C . HIS A 1 98 ? -6.071 7.762 -1.081 1.00 83.69 98 HIS A C 1
ATOM 802 O O . HIS A 1 98 ? -6.684 7.704 -2.138 1.00 83.69 98 HIS A O 1
ATOM 808 N N . LEU A 1 99 ? -6.167 6.799 -0.164 1.00 86.75 99 LEU A N 1
ATOM 809 C CA . LEU A 1 99 ? -6.887 5.552 -0.429 1.00 86.75 99 LEU A CA 1
ATOM 810 C C . LEU A 1 99 ? -8.413 5.713 -0.522 1.00 86.75 99 LEU A C 1
ATOM 812 O O . LEU A 1 99 ? -9.067 4.885 -1.149 1.00 86.75 99 LEU A O 1
ATOM 816 N N . GLN A 1 100 ? -8.999 6.747 0.089 1.00 84.00 100 GLN A N 1
ATOM 817 C CA . GLN A 1 100 ? -10.455 6.926 0.150 1.00 84.00 100 GLN A CA 1
ATOM 818 C C . GLN A 1 100 ? -11.110 7.048 -1.233 1.00 84.00 100 GLN A C 1
ATOM 820 O O . GLN A 1 100 ? -12.238 6.588 -1.420 1.00 84.00 100 GLN A O 1
ATOM 825 N N . ASN A 1 101 ? -10.396 7.618 -2.205 1.00 79.19 101 ASN A N 1
ATOM 826 C CA . ASN A 1 101 ? -10.922 7.876 -3.546 1.00 79.19 101 ASN A CA 1
ATOM 827 C C . ASN A 1 101 ? -10.347 6.950 -4.624 1.00 79.19 101 ASN A C 1
ATOM 829 O O . ASN A 1 101 ? -10.763 7.034 -5.777 1.00 79.19 101 ASN A O 1
ATOM 833 N N . LEU A 1 102 ? -9.422 6.054 -4.271 1.00 84.62 102 LEU A N 1
ATOM 834 C CA . LEU A 1 102 ? -8.843 5.115 -5.225 1.00 84.62 102 LEU A CA 1
ATOM 835 C C . LEU A 1 102 ? -9.696 3.854 -5.311 1.00 84.62 102 LEU A C 1
ATOM 837 O O . LEU A 1 102 ? -9.942 3.175 -4.316 1.00 84.62 102 LEU A O 1
ATOM 841 N N . ARG A 1 103 ? -10.135 3.538 -6.529 1.00 84.75 103 ARG A N 1
ATOM 842 C CA . ARG A 1 103 ? -10.917 2.345 -6.850 1.00 84.75 103 ARG A CA 1
ATOM 843 C C . ARG A 1 103 ? -10.379 1.701 -8.107 1.00 84.75 103 ARG A C 1
ATOM 845 O O . ARG A 1 103 ? -10.720 2.079 -9.224 1.00 84.75 103 ARG A O 1
ATOM 852 N N . HIS A 1 104 ? -9.540 0.699 -7.909 1.00 90.31 104 HIS A N 1
ATOM 853 C CA . HIS A 1 104 ? -8.961 -0.055 -9.003 1.00 90.31 104 HIS A CA 1
ATOM 854 C C . HIS A 1 104 ? -8.731 -1.497 -8.569 1.00 90.31 104 HIS A C 1
ATOM 856 O O . HIS A 1 104 ? -8.360 -1.763 -7.429 1.00 90.31 104 HIS A O 1
ATOM 862 N N . PHE A 1 105 ? -8.915 -2.432 -9.498 1.00 89.50 105 PHE A N 1
ATOM 863 C CA . PHE A 1 105 ? -8.842 -3.868 -9.221 1.00 89.50 105 PHE A CA 1
ATOM 864 C C . PHE A 1 105 ? -7.483 -4.323 -8.654 1.00 89.50 105 PHE A C 1
ATOM 866 O O . PHE A 1 105 ? -7.408 -5.308 -7.925 1.00 89.50 105 PHE A O 1
ATOM 873 N N . HIS A 1 106 ? -6.422 -3.575 -8.964 1.00 94.62 106 HIS A N 1
ATOM 874 C CA . HIS A 1 106 ? -5.042 -3.822 -8.538 1.00 94.62 106 HIS A CA 1
ATOM 875 C C . HIS A 1 106 ? -4.516 -2.782 -7.538 1.00 94.62 106 HIS A C 1
ATOM 877 O O . HIS A 1 106 ? -3.320 -2.515 -7.510 1.00 94.62 106 HIS A O 1
ATOM 883 N N . ILE A 1 107 ? -5.387 -2.161 -6.741 1.00 94.69 107 ILE A N 1
ATOM 884 C CA . ILE A 1 107 ? -5.004 -1.268 -5.635 1.00 94.69 107 ILE A CA 1
ATOM 885 C C . ILE A 1 107 ? -5.688 -1.769 -4.362 1.00 94.69 107 ILE A C 1
ATOM 887 O O . ILE A 1 107 ? -6.822 -2.246 -4.413 1.00 94.69 107 ILE A O 1
ATOM 891 N N . VAL A 1 108 ? -4.999 -1.701 -3.222 1.00 93.94 108 VAL A N 1
ATOM 892 C CA . VAL A 1 108 ? -5.624 -2.031 -1.933 1.00 93.94 108 VAL A CA 1
ATOM 893 C C . VAL A 1 108 ? -6.773 -1.075 -1.622 1.00 93.94 108 VAL A C 1
ATOM 895 O O . VAL A 1 108 ? -6.659 0.139 -1.758 1.00 93.94 108 VAL A O 1
ATOM 898 N N . GLN A 1 109 ? -7.888 -1.627 -1.164 1.00 90.94 109 GLN A N 1
ATOM 899 C CA . GLN A 1 109 ? -9.077 -0.865 -0.825 1.00 90.94 109 GLN A CA 1
ATOM 900 C C . GLN A 1 109 ? -9.052 -0.474 0.651 1.00 90.94 109 GLN A C 1
ATOM 902 O O . GLN A 1 109 ? -8.905 -1.327 1.530 1.00 90.94 109 GLN A O 1
ATOM 907 N N . LEU A 1 110 ? -9.281 0.807 0.933 1.00 91.44 110 LEU A N 1
ATOM 908 C CA . LEU A 1 110 ? -9.573 1.278 2.282 1.00 91.44 110 LEU A CA 1
ATOM 909 C C . LEU A 1 110 ? -10.946 0.767 2.730 1.00 91.44 110 LEU A C 1
ATOM 911 O O . LEU A 1 110 ? -11.962 1.065 2.106 1.00 91.44 110 LEU A O 1
ATOM 915 N N . VAL A 1 111 ? -10.968 0.043 3.847 1.00 91.44 111 VAL A N 1
ATOM 916 C CA . VAL A 1 111 ? -12.199 -0.371 4.533 1.00 91.44 111 VAL A CA 1
ATOM 917 C C . VAL A 1 111 ? -12.583 0.646 5.597 1.00 91.44 111 VAL A C 1
ATOM 919 O O . VAL A 1 111 ? -13.757 0.964 5.746 1.00 91.44 111 VAL A O 1
ATOM 922 N N . GLY A 1 112 ? -11.607 1.199 6.315 1.00 91.00 112 GLY A N 1
ATOM 923 C CA . GLY A 1 112 ? -11.845 2.250 7.296 1.00 91.00 112 GLY A CA 1
ATOM 924 C C . GLY A 1 112 ? -10.617 2.575 8.127 1.00 91.00 112 GLY A C 1
ATOM 925 O O . GLY A 1 112 ? -9.537 2.030 7.908 1.00 91.00 112 GLY A O 1
ATOM 926 N N . SER A 1 113 ? -10.769 3.469 9.096 1.00 91.62 113 SER A N 1
ATOM 927 C CA . SER A 1 113 ? -9.693 3.786 10.035 1.00 91.62 113 SER A CA 1
ATOM 928 C C . SER A 1 113 ? -10.225 4.017 11.438 1.00 91.62 113 SER A C 1
ATOM 930 O O . SER A 1 113 ? -11.408 4.298 11.643 1.00 91.62 113 SER A O 1
ATOM 932 N N . TYR A 1 114 ? -9.352 3.883 12.428 1.00 93.56 114 TYR A N 1
ATOM 933 C CA . TYR A 1 114 ? -9.707 4.256 13.781 1.00 93.56 114 TYR A CA 1
ATOM 934 C C . TYR A 1 114 ? -8.529 4.725 14.620 1.00 93.56 114 TYR A C 1
ATOM 936 O O . TYR A 1 114 ? -7.384 4.351 14.384 1.00 93.56 114 TYR A O 1
ATOM 944 N N . LEU A 1 115 ? -8.831 5.512 15.647 1.00 89.69 115 LEU A N 1
ATOM 945 C CA . LEU A 1 115 ? -7.888 5.927 16.676 1.00 89.69 115 LEU A CA 1
ATOM 946 C C . LEU A 1 115 ? -8.298 5.313 18.014 1.00 89.69 115 LEU A C 1
ATOM 948 O O . LEU A 1 115 ? -9.448 5.446 18.425 1.00 89.69 115 LEU A O 1
ATOM 952 N N . GLN A 1 116 ? -7.362 4.677 18.715 1.00 93.31 116 GLN A N 1
ATOM 953 C CA . GLN A 1 116 ? -7.546 4.300 20.116 1.00 93.31 116 GLN A CA 1
ATOM 954 C C . GLN A 1 116 ? -6.291 4.644 20.920 1.00 93.31 116 GLN A C 1
ATOM 956 O O . GLN A 1 116 ? -5.197 4.136 20.659 1.00 93.31 116 GLN A O 1
ATOM 961 N N . GLY A 1 117 ? -6.438 5.539 21.899 1.00 90.00 117 GLY A N 1
ATOM 962 C CA . GLY A 1 117 ? -5.297 6.094 22.626 1.00 90.00 117 GLY A CA 1
ATOM 963 C C . GLY A 1 117 ? -4.344 6.823 21.674 1.00 90.00 117 GLY A C 1
ATOM 964 O O . GLY A 1 117 ? -4.714 7.830 21.080 1.00 90.00 117 GLY A O 1
ATOM 965 N N . ARG A 1 118 ? -3.117 6.309 21.524 1.00 90.06 118 ARG A N 1
ATOM 966 C CA . ARG A 1 118 ? -2.111 6.837 20.580 1.00 90.06 118 ARG A CA 1
ATOM 967 C C . ARG A 1 118 ? -1.975 6.013 19.300 1.00 90.06 118 ARG A C 1
ATOM 969 O O . ARG A 1 118 ? -1.121 6.324 18.484 1.00 90.06 118 ARG A O 1
ATOM 976 N N . ASN A 1 119 ? -2.767 4.963 19.123 1.00 93.56 119 ASN A N 1
ATOM 977 C CA . ASN A 1 119 ? -2.639 4.074 17.976 1.00 93.56 119 ASN A CA 1
ATOM 978 C C . ASN A 1 119 ? -3.662 4.461 16.911 1.00 93.56 119 ASN A C 1
ATOM 980 O O . ASN A 1 119 ? -4.862 4.268 17.111 1.00 93.56 119 ASN A O 1
ATOM 984 N N . PHE A 1 120 ? -3.183 4.989 15.788 1.00 93.19 120 PHE A N 1
ATOM 985 C CA . PHE A 1 120 ? -3.984 5.192 14.588 1.00 93.19 120 PHE A CA 1
ATOM 986 C C . PHE A 1 120 ? -3.884 3.947 13.709 1.00 93.19 120 PHE A C 1
ATOM 988 O O . PHE A 1 120 ? -2.791 3.453 13.434 1.00 93.19 120 PHE A O 1
ATOM 995 N N . CYS A 1 121 ? -5.024 3.412 13.298 1.00 95.25 121 CYS A N 1
ATOM 996 C CA . CYS A 1 121 ? -5.120 2.161 12.568 1.00 95.25 121 CYS A CA 1
ATOM 997 C C . CYS A 1 121 ? -5.869 2.359 11.252 1.00 95.25 121 CYS A C 1
ATOM 999 O O . CYS A 1 121 ? -6.916 3.001 11.233 1.00 95.25 121 CYS A O 1
ATOM 1001 N N . ILE A 1 122 ? -5.366 1.758 10.179 1.00 94.50 122 ILE A N 1
ATOM 1002 C CA . ILE A 1 122 ? -6.005 1.711 8.860 1.00 94.50 122 ILE A CA 1
ATOM 1003 C C . ILE A 1 122 ? -6.368 0.257 8.567 1.00 94.50 122 ILE A C 1
ATOM 1005 O O . ILE A 1 122 ? -5.541 -0.638 8.752 1.00 94.50 122 ILE A O 1
ATOM 1009 N N . LEU A 1 123 ? -7.606 0.024 8.141 1.00 94.75 123 LEU A N 1
ATOM 1010 C CA . LEU A 1 123 ? -8.128 -1.274 7.728 1.00 94.75 123 LEU A CA 1
ATOM 1011 C C . LEU A 1 123 ? -8.198 -1.327 6.208 1.00 94.75 123 LEU A C 1
ATOM 1013 O O . LEU A 1 123 ? -8.818 -0.460 5.591 1.00 94.75 123 LEU A O 1
ATOM 1017 N N . MET A 1 124 ? -7.587 -2.350 5.619 1.00 94.75 124 MET A N 1
ATOM 1018 C CA . MET A 1 124 ? -7.479 -2.514 4.173 1.00 94.75 124 MET A CA 1
ATOM 1019 C C . MET A 1 124 ? -7.891 -3.917 3.731 1.00 94.75 124 MET A C 1
ATOM 1021 O O . MET A 1 124 ? -7.730 -4.895 4.470 1.00 94.75 124 MET A O 1
ATOM 1025 N N . TYR A 1 125 ? -8.399 -4.001 2.506 1.00 92.25 125 TYR A N 1
ATOM 1026 C CA . TYR A 1 125 ? -8.723 -5.241 1.814 1.00 92.25 125 TYR A CA 1
ATOM 1027 C C . TYR A 1 125 ? -8.061 -5.264 0.423 1.00 92.25 125 TYR A C 1
ATOM 1029 O O . TYR A 1 125 ? -8.043 -4.238 -0.251 1.00 92.25 125 TYR A O 1
ATOM 1037 N N . PRO A 1 126 ? -7.579 -6.417 -0.060 1.00 91.06 126 PRO A N 1
ATOM 1038 C CA . PRO A 1 126 ? -7.512 -7.687 0.651 1.00 91.06 126 PRO A CA 1
ATOM 1039 C C . PRO A 1 126 ? -6.350 -7.745 1.640 1.00 91.06 126 PRO A C 1
ATOM 1041 O O . PRO A 1 126 ? -5.370 -7.017 1.515 1.00 91.06 126 PRO A O 1
ATOM 1044 N N . VAL A 1 127 ? -6.446 -8.657 2.609 1.00 89.50 127 VAL A N 1
ATOM 1045 C CA . VAL A 1 127 ? -5.249 -9.120 3.312 1.00 89.50 127 VAL A CA 1
ATOM 1046 C C . VAL A 1 127 ? -4.474 -10.069 2.402 1.00 89.50 127 VAL A C 1
ATOM 1048 O O . VAL A 1 127 ? -5.071 -10.910 1.724 1.00 89.50 127 VAL A O 1
ATOM 1051 N N . VAL A 1 128 ? -3.157 -9.916 2.386 1.00 89.44 128 VAL A N 1
ATOM 1052 C CA . VAL A 1 128 ? -2.236 -10.765 1.633 1.00 89.44 128 VAL A CA 1
ATOM 1053 C C . VAL A 1 128 ? -1.184 -11.330 2.571 1.00 89.44 128 VAL A C 1
ATOM 1055 O O . VAL A 1 128 ? -0.940 -10.759 3.635 1.00 89.44 128 VAL A O 1
ATOM 1058 N N . ASP A 1 129 ? -0.552 -12.414 2.144 1.00 80.62 129 ASP A N 1
ATOM 1059 C CA . ASP A 1 129 ? 0.513 -13.058 2.909 1.00 80.62 129 ASP A CA 1
ATOM 1060 C C . ASP A 1 129 ? 1.912 -12.712 2.357 1.00 80.62 129 ASP A C 1
ATOM 1062 O O . ASP A 1 129 ? 2.898 -12.885 3.063 1.00 80.62 129 ASP A O 1
ATOM 1066 N N . TYR A 1 130 ? 2.003 -12.156 1.138 1.00 88.81 130 TYR A N 1
ATOM 1067 C CA . TYR A 1 130 ? 3.269 -11.822 0.479 1.00 88.81 130 TYR A CA 1
ATOM 1068 C C . TYR A 1 130 ? 3.274 -10.402 -0.086 1.00 88.81 130 TYR A C 1
ATOM 1070 O O . TYR A 1 130 ? 2.258 -9.905 -0.579 1.00 88.81 130 TYR A O 1
ATOM 1078 N N . HIS A 1 131 ? 4.450 -9.783 -0.099 1.00 93.81 131 HIS A N 1
ATOM 1079 C CA . HIS A 1 131 ? 4.780 -8.733 -1.059 1.00 93.81 131 HIS A CA 1
ATOM 1080 C C . HIS A 1 131 ? 5.657 -9.307 -2.178 1.00 93.81 131 HIS A C 1
ATOM 1082 O O . HIS A 1 131 ? 6.246 -10.378 -2.029 1.00 93.81 131 HIS A O 1
ATOM 1088 N N . LEU A 1 132 ? 5.761 -8.593 -3.297 1.00 94.56 132 LEU A N 1
ATOM 1089 C CA . LEU A 1 132 ? 6.433 -9.056 -4.506 1.00 94.56 132 LEU A CA 1
ATOM 1090 C C . LEU A 1 132 ? 7.907 -9.374 -4.244 1.00 94.56 132 LEU A C 1
ATOM 1092 O O . LEU A 1 132 ? 8.381 -10.376 -4.750 1.00 94.56 132 LEU A O 1
ATOM 1096 N N . GLY A 1 133 ? 8.595 -8.592 -3.403 1.00 92.50 133 GLY A N 1
ATOM 1097 C CA . GLY A 1 133 ? 9.997 -8.863 -3.035 1.00 92.50 133 GLY A CA 1
ATOM 1098 C C . GLY A 1 133 ? 10.221 -10.287 -2.503 1.00 92.50 133 GLY A C 1
ATOM 1099 O O . GLY A 1 133 ? 10.887 -11.082 -3.154 1.00 92.50 133 GLY A O 1
ATOM 1100 N N . THR A 1 134 ? 9.579 -10.645 -1.385 1.00 91.00 134 THR A N 1
ATOM 1101 C CA . THR A 1 134 ? 9.667 -11.998 -0.808 1.00 91.00 134 THR A CA 1
ATOM 1102 C C . THR A 1 134 ? 9.123 -13.059 -1.757 1.00 91.00 134 THR A C 1
ATOM 1104 O O . THR A 1 134 ? 9.664 -14.151 -1.836 1.00 91.00 134 THR A O 1
ATOM 1107 N N . PHE A 1 135 ? 8.084 -12.741 -2.536 1.00 90.94 135 PHE A N 1
ATOM 1108 C CA . PHE A 1 135 ? 7.565 -13.676 -3.532 1.00 90.94 135 PHE A CA 1
ATOM 1109 C C . PHE A 1 135 ? 8.597 -14.006 -4.627 1.00 90.94 135 PHE A C 1
ATOM 1111 O O . PHE A 1 135 ? 8.700 -15.156 -5.050 1.00 90.94 135 PHE A O 1
ATOM 1118 N N . LEU A 1 136 ? 9.365 -13.020 -5.099 1.00 90.31 136 LEU A N 1
ATOM 1119 C CA . LEU A 1 136 ? 10.428 -13.228 -6.085 1.00 90.31 136 LEU A CA 1
ATOM 1120 C C . LEU A 1 136 ? 11.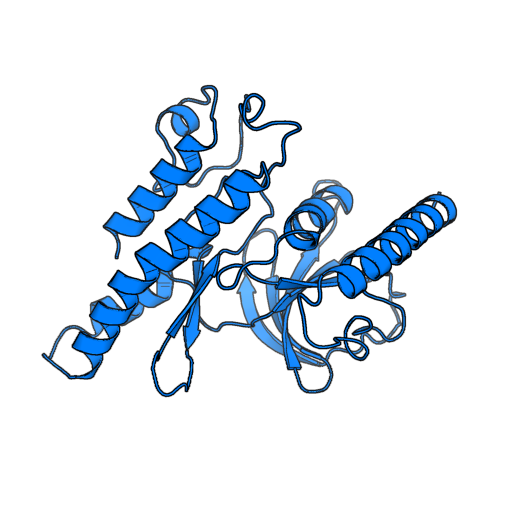616 -13.989 -5.480 1.00 90.31 136 LEU A C 1
ATOM 1122 O O . LEU A 1 136 ? 12.128 -14.899 -6.126 1.00 90.31 136 LEU A O 1
ATOM 1126 N N . GLU A 1 137 ? 12.000 -13.676 -4.241 1.00 89.19 137 GLU A N 1
ATOM 1127 C CA . GLU A 1 137 ? 13.050 -14.390 -3.496 1.00 89.19 137 GLU A CA 1
ATOM 1128 C C . GLU A 1 137 ? 12.693 -15.879 -3.317 1.00 89.19 137 GLU A C 1
ATOM 1130 O O . GLU A 1 137 ? 13.407 -16.749 -3.813 1.00 89.19 137 GLU A O 1
ATOM 1135 N N . ASP A 1 138 ? 11.524 -16.177 -2.738 1.00 85.44 138 ASP A N 1
ATOM 1136 C CA . ASP A 1 138 ? 11.056 -17.549 -2.481 1.00 85.44 138 ASP A CA 1
ATOM 1137 C C . ASP A 1 138 ? 10.931 -18.384 -3.770 1.00 85.44 138 ASP A C 1
ATOM 1139 O O . ASP A 1 138 ? 11.092 -19.612 -3.781 1.00 85.44 138 ASP A O 1
ATOM 1143 N N . THR A 1 139 ? 10.598 -17.729 -4.886 1.00 80.44 139 THR A N 1
ATOM 1144 C CA . THR A 1 139 ? 10.428 -18.409 -6.172 1.00 80.44 139 THR A CA 1
ATOM 1145 C C . THR A 1 139 ? 11.725 -18.570 -6.953 1.00 80.44 139 THR A C 1
ATOM 1147 O O . THR A 1 139 ? 11.796 -19.485 -7.775 1.00 80.44 139 THR A O 1
ATOM 1150 N N . ALA A 1 140 ? 12.749 -17.749 -6.705 1.00 77.50 140 ALA A N 1
ATOM 1151 C CA . ALA A 1 140 ? 14.072 -17.906 -7.303 1.00 77.50 140 ALA A CA 1
ATOM 1152 C C . ALA A 1 140 ? 14.766 -19.184 -6.807 1.00 77.50 140 ALA A C 1
ATOM 1154 O O . ALA A 1 140 ? 15.315 -19.933 -7.617 1.00 77.50 140 ALA A O 1
ATOM 1155 N N . ASP A 1 141 ? 14.636 -19.490 -5.514 1.00 67.62 141 ASP A N 1
ATOM 1156 C CA . ASP A 1 141 ? 15.238 -20.674 -4.883 1.00 67.62 141 ASP A CA 1
ATOM 1157 C C . ASP A 1 141 ? 14.598 -22.000 -5.340 1.00 67.62 141 ASP A C 1
ATOM 1159 O O . ASP A 1 141 ? 15.196 -23.072 -5.242 1.00 67.62 141 ASP A O 1
ATOM 1163 N N . SER A 1 142 ? 13.383 -21.941 -5.894 1.00 63.53 142 SER A N 1
ATOM 1164 C CA . SER A 1 142 ? 12.605 -23.115 -6.311 1.00 63.53 142 SER A CA 1
ATOM 1165 C C . SER A 1 142 ? 12.822 -23.548 -7.775 1.00 63.53 142 SER A C 1
ATOM 1167 O O . SER A 1 142 ? 12.200 -24.520 -8.202 1.00 63.53 142 SER A O 1
ATOM 1169 N N . ARG A 1 143 ? 13.671 -22.856 -8.556 1.00 60.44 143 ARG A N 1
ATOM 1170 C CA . ARG A 1 143 ? 13.821 -23.004 -10.031 1.00 60.44 143 ARG A CA 1
ATOM 1171 C C . ARG A 1 143 ? 14.580 -24.255 -10.510 1.00 60.44 143 ARG A C 1
ATOM 1173 O O . ARG A 1 143 ? 15.233 -24.234 -11.551 1.00 60.44 143 ARG A O 1
ATOM 1180 N N . THR A 1 144 ? 14.577 -25.341 -9.743 1.00 53.25 144 THR A N 1
ATOM 1181 C CA . THR A 1 144 ? 15.436 -26.505 -10.023 1.00 53.25 144 THR A CA 1
ATOM 1182 C C . THR A 1 144 ? 14.804 -27.560 -10.940 1.00 53.25 144 THR A C 1
ATOM 1184 O O . THR A 1 144 ? 15.508 -28.487 -11.338 1.00 53.25 144 THR A O 1
ATOM 1187 N N . VAL A 1 145 ? 13.525 -27.443 -11.340 1.00 55.12 145 VAL A N 1
ATOM 1188 C CA . VAL A 1 145 ? 12.857 -28.435 -12.211 1.00 55.12 145 VAL A CA 1
ATOM 1189 C C . VAL A 1 145 ? 11.760 -27.792 -13.075 1.00 55.12 145 VAL A C 1
ATOM 1191 O O . VAL A 1 145 ? 10.779 -27.305 -12.517 1.00 55.12 145 VAL A O 1
ATOM 1194 N N . PHE A 1 146 ? 11.856 -27.935 -14.411 1.00 56.69 146 PHE A N 1
ATOM 1195 C CA . PHE A 1 146 ? 10.832 -27.572 -15.416 1.00 56.69 146 PHE A CA 1
ATOM 1196 C C . PHE A 1 146 ? 9.461 -28.204 -15.121 1.00 56.69 146 PHE A C 1
ATOM 1198 O O . PHE A 1 146 ? 9.088 -29.247 -15.659 1.00 56.69 146 PHE A O 1
ATOM 1205 N N . SER A 1 147 ? 8.700 -27.570 -14.235 1.00 67.81 147 SER A N 1
ATOM 1206 C CA . SER A 1 147 ? 7.418 -28.052 -13.722 1.00 67.81 147 SER A CA 1
ATOM 1207 C C . SER A 1 147 ? 6.268 -27.194 -14.242 1.00 67.81 147 SER A C 1
ATOM 1209 O O . SER A 1 147 ? 6.408 -25.991 -14.458 1.00 67.81 147 SER A O 1
ATOM 1211 N N . TYR A 1 148 ? 5.065 -27.771 -14.340 1.00 64.38 148 TYR A N 1
ATOM 1212 C CA . TYR A 1 148 ? 3.820 -27.027 -14.589 1.00 64.38 148 TYR A CA 1
ATOM 1213 C C . TYR A 1 148 ? 3.621 -25.831 -13.635 1.00 64.38 148 TYR A C 1
ATOM 1215 O O . TYR A 1 148 ? 2.908 -24.880 -13.966 1.00 64.38 148 TYR A O 1
ATOM 1223 N N . LYS A 1 149 ? 4.238 -25.867 -12.445 1.00 70.81 149 LYS A N 1
ATOM 1224 C CA . LYS A 1 149 ? 4.241 -24.759 -11.482 1.00 70.81 149 LYS A CA 1
ATOM 1225 C C . LYS A 1 149 ? 5.045 -23.550 -11.984 1.00 70.81 149 LYS A C 1
ATOM 1227 O O . LYS A 1 149 ? 4.595 -22.421 -11.800 1.00 70.81 149 LYS A O 1
ATOM 1232 N N . GLU A 1 150 ? 6.167 -23.773 -12.667 1.00 76.12 150 GLU A N 1
ATOM 1233 C CA . GLU A 1 150 ? 7.027 -22.709 -13.203 1.00 76.12 150 GLU A CA 1
ATOM 1234 C C . GLU A 1 150 ? 6.370 -21.977 -14.376 1.00 76.12 150 GLU A C 1
ATOM 1236 O O . GLU A 1 150 ? 6.360 -20.749 -14.403 1.00 76.12 150 GLU A O 1
ATOM 1241 N N . ILE A 1 151 ? 5.719 -22.704 -15.292 1.00 78.88 151 ILE A N 1
ATOM 1242 C CA . ILE A 1 151 ? 4.994 -22.097 -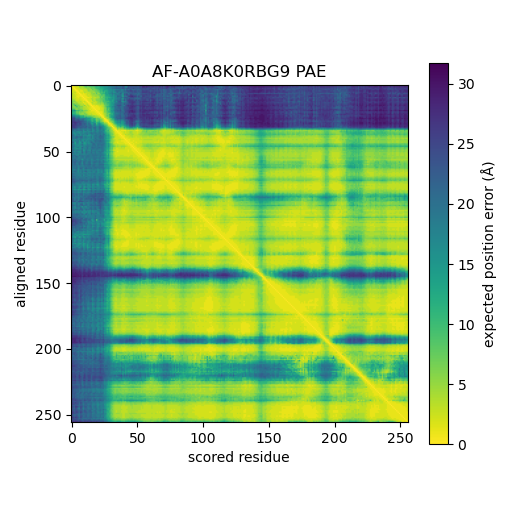16.424 1.00 78.88 151 ILE A CA 1
ATOM 1243 C C . ILE A 1 151 ? 3.880 -21.165 -15.921 1.00 78.88 151 ILE A C 1
ATOM 1245 O O . ILE A 1 151 ? 3.702 -20.055 -16.434 1.00 78.88 151 ILE A O 1
ATOM 1249 N N . ARG A 1 152 ? 3.129 -21.583 -14.890 1.00 80.38 152 ARG A N 1
ATOM 1250 C CA . ARG A 1 152 ? 2.089 -20.734 -14.282 1.00 80.38 152 ARG A CA 1
ATOM 1251 C C . ARG A 1 152 ? 2.672 -19.513 -13.584 1.00 80.38 152 ARG A C 1
ATOM 1253 O O . ARG A 1 152 ? 2.068 -18.445 -13.671 1.00 80.38 152 ARG A O 1
ATOM 1260 N N . LEU A 1 153 ? 3.810 -19.671 -12.912 1.00 83.56 153 LEU A N 1
ATOM 1261 C CA . LEU A 1 153 ? 4.513 -18.577 -12.255 1.00 83.56 153 LEU A CA 1
ATOM 1262 C C . LEU A 1 153 ? 4.987 -17.536 -13.278 1.00 83.56 153 LEU A C 1
ATOM 1264 O O . LEU A 1 153 ? 4.628 -16.371 -13.149 1.00 83.56 153 LEU A O 1
ATOM 1268 N N . GLN A 1 154 ? 5.692 -17.952 -14.333 1.00 84.88 154 GLN A N 1
ATOM 1269 C CA . GLN A 1 154 ? 6.133 -17.058 -15.413 1.00 84.88 154 GLN A CA 1
ATOM 1270 C C . GLN A 1 154 ? 4.946 -16.340 -16.068 1.00 84.88 154 GLN A C 1
ATOM 1272 O O . GLN A 1 154 ? 4.949 -15.121 -16.231 1.00 84.88 154 GLN A O 1
ATOM 1277 N N . SER A 1 155 ? 3.874 -17.082 -16.363 1.00 87.00 155 SER A N 1
ATOM 1278 C CA . SER A 1 155 ? 2.645 -16.508 -16.923 1.00 87.00 155 SER A CA 1
ATOM 1279 C C . SER A 1 155 ? 1.980 -15.501 -15.980 1.00 87.00 155 SER A C 1
ATOM 1281 O O . SER A 1 155 ? 1.327 -14.560 -16.429 1.00 87.00 155 SER A O 1
ATOM 1283 N N . PHE A 1 156 ? 2.062 -15.703 -14.664 1.00 89.19 156 PHE A N 1
ATOM 1284 C CA . PHE A 1 156 ? 1.573 -14.740 -13.680 1.00 89.19 156 PHE A CA 1
ATOM 1285 C C . PHE A 1 156 ? 2.451 -13.487 -13.644 1.00 89.19 156 PHE A C 1
ATOM 1287 O O . PHE A 1 156 ? 1.911 -12.388 -13.742 1.00 89.19 156 PHE A O 1
ATOM 1294 N N . LEU A 1 157 ? 3.771 -13.651 -13.566 1.00 90.50 157 LEU A N 1
ATOM 1295 C CA . LEU A 1 157 ? 4.734 -12.554 -13.507 1.00 90.50 157 LEU A CA 1
ATOM 1296 C C . LEU A 1 157 ? 4.599 -11.615 -14.715 1.00 90.50 157 LEU A C 1
ATOM 1298 O O . LEU A 1 157 ? 4.372 -10.420 -14.530 1.00 90.50 157 LEU A O 1
ATOM 1302 N N . LEU A 1 158 ? 4.561 -12.159 -15.935 1.00 89.56 158 LEU A N 1
ATOM 1303 C CA . LEU A 1 158 ? 4.353 -11.370 -17.157 1.00 89.56 158 LEU A CA 1
ATOM 1304 C C . LEU A 1 158 ? 3.012 -10.619 -17.159 1.00 89.56 158 LEU A C 1
ATOM 1306 O O . LEU A 1 158 ? 2.954 -9.435 -17.486 1.00 89.56 158 LEU A O 1
ATOM 1310 N N . ARG A 1 159 ? 1.917 -11.271 -16.741 1.00 89.88 159 ARG A N 1
ATOM 1311 C CA . ARG A 1 159 ? 0.604 -10.604 -16.631 1.00 89.88 159 ARG A CA 1
ATOM 1312 C C . ARG A 1 159 ? 0.606 -9.513 -15.561 1.00 89.88 159 ARG A C 1
ATOM 1314 O O . ARG A 1 159 ? -0.034 -8.478 -15.741 1.00 89.88 159 ARG A O 1
ATOM 1321 N N . SER A 1 160 ? 1.338 -9.725 -14.468 1.00 91.88 160 SER A N 1
ATOM 1322 C CA . SER A 1 160 ? 1.408 -8.789 -13.346 1.00 91.88 160 SER A CA 1
ATOM 1323 C C . SER A 1 160 ? 2.023 -7.445 -13.742 1.00 91.88 160 SER A C 1
ATOM 1325 O O . SER A 1 160 ? 1.607 -6.420 -13.206 1.00 91.88 160 SER A O 1
ATOM 1327 N N . MET A 1 161 ? 2.913 -7.418 -14.741 1.00 94.50 161 MET A N 1
ATOM 1328 C CA . MET A 1 161 ? 3.458 -6.180 -15.313 1.00 94.50 161 MET A CA 1
ATOM 1329 C C . MET A 1 161 ? 2.349 -5.283 -15.874 1.00 94.50 161 MET A C 1
ATOM 1331 O O . MET A 1 161 ? 2.272 -4.102 -15.534 1.00 94.50 161 MET A O 1
ATOM 1335 N N . GLY A 1 162 ? 1.425 -5.857 -16.653 1.00 94.19 162 GLY A N 1
ATOM 1336 C CA . GLY A 1 162 ? 0.250 -5.141 -17.155 1.00 94.19 162 GLY A CA 1
ATOM 1337 C C . GLY A 1 162 ? -0.676 -4.670 -16.029 1.00 94.19 162 GLY A C 1
ATOM 1338 O O . GLY A 1 162 ? -1.151 -3.536 -16.047 1.00 94.19 162 GLY A O 1
ATOM 1339 N N . CYS A 1 163 ? -0.878 -5.501 -15.001 1.00 93.19 163 CYS A N 1
ATOM 1340 C CA . CYS A 1 163 ? -1.671 -5.145 -13.822 1.00 93.19 163 CYS A CA 1
ATOM 1341 C C . CYS A 1 163 ? -1.077 -3.952 -13.049 1.00 93.19 163 CYS A C 1
ATOM 1343 O O . CYS A 1 163 ? -1.813 -3.035 -12.673 1.00 93.19 163 CYS A O 1
ATOM 1345 N N . MET A 1 164 ? 0.244 -3.948 -12.831 1.00 96.38 164 MET A N 1
ATOM 1346 C CA . MET A 1 164 ? 0.965 -2.860 -12.163 1.00 96.38 164 MET A CA 1
ATOM 1347 C C . MET A 1 164 ? 0.918 -1.570 -12.986 1.00 96.38 164 MET A C 1
ATOM 1349 O O . MET A 1 164 ? 0.607 -0.511 -12.442 1.00 96.38 164 MET A O 1
ATOM 1353 N N . ALA A 1 165 ? 1.152 -1.659 -14.299 1.00 97.19 165 ALA A N 1
ATOM 1354 C CA . ALA A 1 165 ? 1.064 -0.513 -15.200 1.00 97.19 165 ALA A CA 1
ATOM 1355 C C . ALA A 1 165 ? -0.352 0.088 -15.224 1.00 97.19 165 ALA A C 1
ATOM 1357 O O . ALA A 1 165 ? -0.500 1.304 -15.143 1.00 97.19 165 ALA A O 1
ATOM 1358 N N . SER A 1 166 ? -1.394 -0.752 -15.249 1.00 96.00 166 SER A N 1
ATOM 1359 C CA . SER A 1 166 ? -2.794 -0.311 -15.172 1.00 96.00 166 SER A CA 1
ATOM 1360 C C . SER A 1 166 ? -3.098 0.420 -13.862 1.00 96.00 166 SER A C 1
ATOM 1362 O O . SER A 1 166 ? -3.718 1.481 -13.875 1.00 96.00 166 SER A O 1
ATOM 1364 N N . ALA A 1 167 ? -2.636 -0.113 -12.723 1.00 95.94 167 ALA A N 1
ATOM 1365 C CA . ALA A 1 167 ? -2.812 0.537 -11.424 1.00 95.94 167 ALA A CA 1
ATOM 1366 C C . ALA A 1 167 ? -2.097 1.893 -11.363 1.00 95.94 167 ALA A C 1
ATOM 1368 O O . ALA A 1 167 ? -2.661 2.865 -10.859 1.00 95.94 167 ALA A O 1
ATOM 1369 N N . LEU A 1 168 ? -0.879 1.971 -11.905 1.00 97.06 168 LEU A N 1
ATOM 1370 C CA . LEU A 1 168 ? -0.111 3.209 -11.930 1.00 97.06 168 LEU A CA 1
ATOM 1371 C C . LEU A 1 168 ? -0.754 4.265 -12.838 1.00 97.06 168 LEU A C 1
ATOM 1373 O O . LEU A 1 168 ? -0.917 5.417 -12.438 1.00 97.06 168 LEU A O 1
ATOM 1377 N N . ALA A 1 169 ? -1.190 3.860 -14.031 1.00 96.19 169 ALA A N 1
ATOM 1378 C CA . ALA A 1 169 ? -1.912 4.731 -14.951 1.00 96.19 169 ALA A CA 1
ATOM 1379 C C . ALA A 1 169 ? -3.187 5.296 -14.305 1.00 96.19 169 ALA A C 1
ATOM 1381 O O . ALA A 1 169 ? -3.461 6.490 -14.426 1.00 96.19 169 ALA A O 1
ATOM 1382 N N . TYR A 1 170 ? -3.924 4.463 -13.562 1.00 94.88 170 TYR A N 1
ATOM 1383 C CA . TYR A 1 170 ? -5.113 4.884 -12.827 1.00 94.88 170 TYR A CA 1
ATOM 1384 C C . TYR A 1 170 ? -4.808 5.991 -11.804 1.00 94.88 170 TYR A C 1
ATOM 1386 O O . TYR A 1 170 ? -5.444 7.046 -11.846 1.00 94.88 170 TYR A O 1
ATOM 1394 N N . ILE A 1 171 ? -3.809 5.809 -10.929 1.00 94.12 171 ILE A N 1
ATOM 1395 C CA . ILE A 1 171 ? -3.492 6.828 -9.908 1.00 94.12 171 ILE A CA 1
ATOM 1396 C C . ILE A 1 171 ? -2.924 8.115 -10.522 1.00 94.12 171 ILE A C 1
ATOM 1398 O O . ILE A 1 171 ? -3.202 9.216 -10.042 1.00 94.12 171 ILE A O 1
ATOM 1402 N N . HIS A 1 172 ? -2.169 8.000 -11.620 1.00 93.88 172 HIS A N 1
ATOM 1403 C CA . HIS A 1 172 ? -1.644 9.152 -12.356 1.00 93.88 172 HIS A CA 1
ATOM 1404 C C . HIS A 1 172 ? -2.746 9.945 -13.057 1.00 93.88 172 HIS A C 1
ATOM 1406 O O . HIS A 1 172 ? -2.620 11.168 -13.177 1.00 93.88 172 HIS A O 1
ATOM 1412 N N . HIS A 1 173 ? -3.811 9.273 -13.504 1.00 90.50 173 HIS A N 1
ATOM 1413 C CA . HIS A 1 173 ? -5.002 9.912 -14.057 1.00 90.50 173 HIS A CA 1
ATOM 1414 C C . HIS A 1 173 ? -5.788 10.656 -12.970 1.00 90.50 173 HIS A C 1
ATOM 1416 O O . HIS A 1 173 ? -6.208 11.789 -13.192 1.00 90.50 173 HIS A O 1
ATOM 1422 N N . SER A 1 174 ? -5.879 10.095 -11.759 1.00 84.56 174 SER A N 1
ATOM 1423 C CA . SER A 1 174 ? -6.437 10.765 -10.573 1.00 84.56 174 SER A CA 1
ATOM 1424 C C . SER A 1 174 ? -5.454 11.747 -9.904 1.00 84.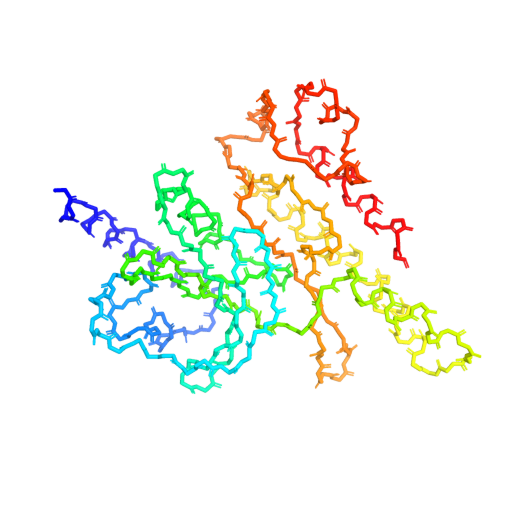56 174 SER A C 1
ATOM 1426 O O . SER A 1 174 ? -5.438 11.874 -8.677 1.00 84.56 174 SER A O 1
ATOM 1428 N N . THR A 1 175 ? -4.563 12.354 -10.699 1.00 85.62 175 THR A N 1
ATOM 1429 C CA . THR A 1 175 ? -3.556 13.360 -10.303 1.00 85.62 175 THR A CA 1
ATOM 1430 C C . THR A 1 175 ? -2.734 13.016 -9.052 1.00 85.62 175 THR A C 1
ATOM 1432 O O . THR A 1 175 ? -2.286 13.907 -8.330 1.00 85.62 175 THR A O 1
ATOM 1435 N N . THR A 1 176 ? -2.500 11.727 -8.792 1.00 88.56 176 THR A N 1
ATOM 1436 C CA . THR A 1 176 ? -1.794 11.235 -7.604 1.00 88.56 176 THR A CA 1
ATOM 1437 C C . THR A 1 176 ? -0.473 10.577 -7.996 1.00 88.56 176 THR A C 1
ATOM 1439 O O . THR A 1 176 ? -0.435 9.735 -8.887 1.00 88.56 176 THR A O 1
ATOM 1442 N N . LYS A 1 177 ? 0.621 10.954 -7.325 1.00 91.31 177 LYS A N 1
ATOM 1443 C CA . LYS A 1 177 ? 1.927 10.278 -7.409 1.00 91.31 177 LYS A CA 1
ATOM 1444 C C . LYS A 1 177 ? 2.061 9.270 -6.276 1.00 91.31 177 LYS A C 1
ATOM 1446 O O . LYS A 1 177 ? 1.719 9.605 -5.139 1.00 91.31 177 LYS A O 1
ATOM 1451 N N . HIS A 1 178 ? 2.601 8.088 -6.564 1.00 93.69 178 HIS A N 1
ATOM 1452 C CA . HIS A 1 178 ? 2.840 7.068 -5.544 1.00 93.69 178 HIS A CA 1
ATOM 1453 C C . HIS A 1 178 ? 4.058 7.417 -4.682 1.00 93.69 178 HIS A C 1
ATOM 1455 O O . HIS A 1 178 ? 3.954 7.438 -3.457 1.00 93.69 178 HIS A O 1
ATOM 1461 N N . MET A 1 179 ? 5.177 7.756 -5.333 1.00 91.50 179 MET A N 1
ATOM 1462 C CA . MET A 1 179 ? 6.466 8.189 -4.773 1.00 91.50 179 MET A CA 1
ATOM 1463 C C . MET A 1 179 ? 7.311 7.126 -4.053 1.00 91.50 179 MET A C 1
ATOM 1465 O O . MET A 1 179 ? 8.440 7.418 -3.668 1.00 91.50 179 MET A O 1
ATOM 1469 N N . ASP A 1 180 ? 6.811 5.901 -3.892 1.00 92.06 180 ASP A N 1
ATOM 1470 C CA . ASP A 1 180 ? 7.567 4.789 -3.288 1.00 92.06 180 ASP A CA 1
ATOM 1471 C C . ASP A 1 180 ? 7.211 3.444 -3.942 1.00 92.06 180 ASP A C 1
ATOM 1473 O O . ASP A 1 180 ? 6.786 2.499 -3.282 1.00 92.06 180 ASP A O 1
ATOM 1477 N N . ILE A 1 181 ? 7.283 3.371 -5.274 1.00 96.31 181 ILE A N 1
ATOM 1478 C CA . ILE A 1 181 ? 7.064 2.108 -5.997 1.00 96.31 181 ILE A CA 1
ATOM 1479 C C . ILE A 1 181 ? 8.301 1.224 -5.836 1.00 96.31 181 ILE A C 1
ATOM 1481 O O . ILE A 1 181 ? 9.407 1.612 -6.207 1.00 96.31 181 ILE A O 1
ATOM 1485 N N . LYS A 1 182 ? 8.097 0.035 -5.268 1.00 95.00 182 LYS A N 1
ATOM 1486 C CA . LYS A 1 182 ? 9.115 -0.999 -5.039 1.00 95.00 182 LYS A CA 1
ATOM 1487 C C . LYS A 1 182 ? 8.443 -2.353 -4.779 1.00 95.00 182 LYS A C 1
ATOM 1489 O O . LYS A 1 182 ? 7.263 -2.364 -4.412 1.00 95.00 182 LYS A O 1
ATOM 1494 N N . PRO A 1 183 ? 9.161 -3.486 -4.874 1.00 95.81 183 PRO A N 1
ATOM 1495 C CA . PRO A 1 183 ? 8.581 -4.814 -4.679 1.00 95.81 183 PRO A CA 1
ATOM 1496 C C . PRO A 1 183 ? 7.935 -5.018 -3.301 1.00 95.81 183 PRO A C 1
ATOM 1498 O O . PRO A 1 183 ? 6.995 -5.795 -3.174 1.00 95.81 183 PRO A O 1
ATOM 1501 N N . GLN A 1 184 ? 8.389 -4.314 -2.261 1.00 93.38 184 GLN A N 1
ATOM 1502 C CA . GLN A 1 184 ? 7.807 -4.394 -0.913 1.00 93.38 184 GLN A CA 1
ATOM 1503 C C . GLN A 1 184 ? 6.422 -3.728 -0.813 1.00 93.38 184 GLN A C 1
ATOM 1505 O O . GLN A 1 184 ? 5.636 -4.087 0.059 1.00 93.38 184 GLN A O 1
ATOM 1510 N N . ASN A 1 185 ? 6.102 -2.804 -1.726 1.00 95.31 185 ASN A N 1
ATOM 1511 C CA . ASN A 1 185 ? 4.824 -2.082 -1.768 1.00 95.31 185 ASN A CA 1
ATOM 1512 C C . ASN A 1 185 ? 3.850 -2.660 -2.814 1.00 95.31 185 ASN A C 1
ATOM 1514 O O . ASN A 1 185 ? 2.762 -2.126 -3.028 1.00 95.31 185 ASN A O 1
ATOM 1518 N N . ILE A 1 186 ? 4.219 -3.769 -3.462 1.00 97.00 186 ILE A N 1
ATOM 1519 C CA . ILE A 1 186 ? 3.348 -4.526 -4.362 1.00 97.00 186 ILE A CA 1
ATOM 1520 C C . ILE A 1 186 ? 2.981 -5.822 -3.653 1.00 97.00 186 ILE A C 1
ATOM 1522 O O . ILE A 1 186 ? 3.816 -6.683 -3.418 1.00 97.00 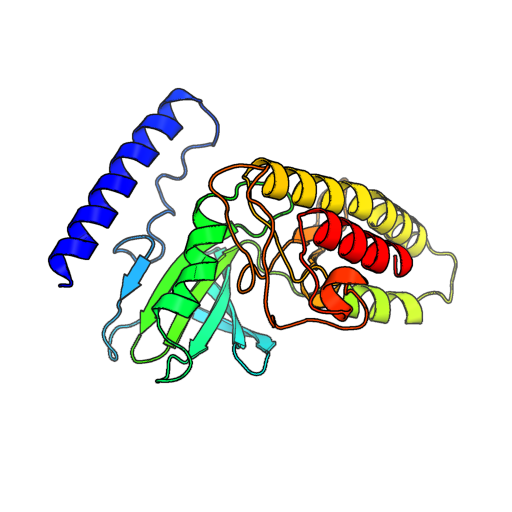186 ILE A O 1
ATOM 1526 N N . LEU A 1 187 ? 1.720 -5.951 -3.280 1.00 95.81 187 LEU A N 1
ATOM 1527 C CA . LEU A 1 187 ? 1.181 -7.074 -2.529 1.00 95.81 187 LEU A CA 1
ATOM 1528 C C . LEU A 1 187 ? 0.790 -8.211 -3.470 1.00 95.81 187 LEU A C 1
ATOM 1530 O O . LEU A 1 187 ? 0.173 -7.960 -4.501 1.00 95.81 187 LEU A O 1
ATOM 1534 N N . VAL A 1 188 ? 1.090 -9.456 -3.100 1.00 93.69 188 VAL A N 1
ATOM 1535 C CA . VAL A 1 188 ? 0.776 -10.660 -3.880 1.00 93.69 188 VAL A CA 1
ATOM 1536 C C . VAL A 1 188 ? -0.166 -11.555 -3.083 1.00 93.69 188 VAL A C 1
ATOM 1538 O O . VAL A 1 188 ? 0.135 -11.997 -1.976 1.00 93.69 188 VAL A O 1
ATOM 1541 N N . ARG A 1 189 ? -1.330 -11.848 -3.663 1.00 89.75 189 ARG A N 1
ATOM 1542 C CA . ARG A 1 189 ? -2.359 -12.702 -3.068 1.00 89.75 189 ARG A CA 1
ATOM 1543 C C . ARG A 1 189 ? -2.501 -13.992 -3.858 1.00 89.75 189 ARG A C 1
ATOM 1545 O O . ARG A 1 189 ? -2.794 -13.935 -5.050 1.00 89.75 189 ARG A O 1
ATOM 1552 N N . HIS A 1 190 ? -2.401 -15.136 -3.188 1.00 86.06 190 HIS A N 1
ATOM 1553 C CA . HIS A 1 190 ? -2.822 -16.406 -3.776 1.00 86.06 190 HIS A CA 1
ATOM 1554 C C . HIS A 1 190 ? -4.347 -16.424 -3.958 1.00 86.06 190 HIS A C 1
ATOM 1556 O O . HIS A 1 190 ? -5.101 -16.094 -3.038 1.00 86.06 190 HIS A O 1
ATOM 1562 N N . CYS A 1 191 ? -4.798 -16.776 -5.157 1.00 77.25 191 CYS A N 1
ATOM 1563 C CA . CYS A 1 191 ? -6.206 -16.850 -5.523 1.00 77.25 191 CYS A CA 1
ATOM 1564 C C . CYS A 1 191 ? -6.523 -18.274 -5.982 1.00 77.25 191 CYS A C 1
ATOM 1566 O O . CYS A 1 191 ? -5.887 -18.799 -6.888 1.00 77.25 191 CYS A O 1
ATOM 1568 N N . GLU A 1 192 ? -7.525 -18.899 -5.369 1.00 65.94 192 GLU A N 1
ATOM 1569 C CA . GLU A 1 192 ? -8.049 -20.202 -5.794 1.00 65.94 192 GLU A CA 1
ATOM 1570 C C . GLU A 1 192 ? -9.164 -20.011 -6.830 1.00 65.94 192 GLU A C 1
ATOM 1572 O O . GLU A 1 192 ? -10.290 -20.470 -6.653 1.00 65.94 192 GLU A O 1
ATOM 1577 N N . ASP A 1 193 ? -8.889 -19.261 -7.899 1.00 62.22 193 ASP A N 1
ATOM 1578 C CA . ASP A 1 193 ? -9.824 -19.159 -9.017 1.00 62.22 193 ASP A CA 1
ATOM 1579 C C . ASP A 1 193 ? -9.363 -19.999 -10.215 1.00 62.22 193 ASP A C 1
ATOM 1581 O O . ASP A 1 193 ? -8.205 -20.403 -10.332 1.00 62.22 193 ASP A O 1
ATOM 1585 N N . LYS A 1 194 ? -10.309 -20.311 -11.107 1.00 52.91 194 LYS A N 1
ATOM 1586 C CA . LYS A 1 194 ? -10.095 -21.227 -12.237 1.00 52.91 194 LYS A CA 1
ATOM 1587 C C . LYS A 1 194 ? -9.084 -20.710 -13.278 1.00 52.91 194 LYS A C 1
ATOM 1589 O O . LYS A 1 194 ? -8.682 -21.491 -14.135 1.00 52.91 194 LYS A O 1
ATOM 1594 N N . PHE A 1 195 ? -8.684 -19.434 -13.231 1.00 53.94 195 PHE A N 1
ATOM 1595 C CA . PHE A 1 195 ? -7.953 -18.760 -14.316 1.00 53.94 195 PHE A CA 1
ATOM 1596 C C . PHE A 1 195 ? -6.623 -18.115 -13.877 1.00 53.94 195 PHE A C 1
ATOM 1598 O O . PHE A 1 195 ? -5.723 -17.911 -14.702 1.00 53.94 195 PHE A O 1
ATOM 1605 N N . THR A 1 196 ? -6.465 -17.800 -12.591 1.00 59.72 196 THR A N 1
ATOM 1606 C CA . THR A 1 196 ? -5.306 -17.118 -12.010 1.00 59.72 196 THR A CA 1
ATOM 1607 C C . THR A 1 196 ? -4.995 -17.638 -10.609 1.00 59.72 196 THR A C 1
ATOM 1609 O O . THR A 1 196 ? -5.805 -17.529 -9.697 1.00 59.72 196 THR A O 1
ATOM 1612 N N . SER A 1 197 ? -3.780 -18.156 -10.422 1.00 75.50 197 SER A N 1
ATOM 1613 C CA . SER A 1 197 ? -3.302 -18.622 -9.111 1.00 75.50 197 SER A CA 1
ATOM 1614 C C . SER A 1 197 ? -2.862 -17.477 -8.191 1.00 75.50 197 SER A C 1
ATOM 1616 O O . SER A 1 197 ? -2.787 -17.652 -6.979 1.00 75.50 197 SER A O 1
ATOM 1618 N N . TRP A 1 198 ? -2.590 -16.289 -8.742 1.00 87.50 198 TRP A N 1
ATO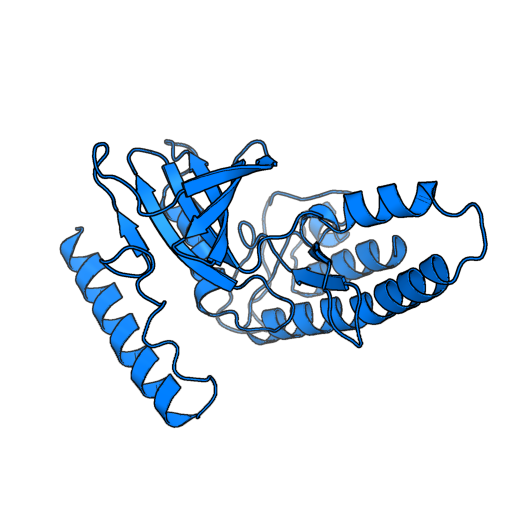M 1619 C CA . TRP A 1 198 ? -2.148 -15.124 -7.975 1.00 87.50 198 TRP A CA 1
ATOM 1620 C C . TRP A 1 198 ? -2.684 -13.817 -8.551 1.00 87.50 198 TRP A C 1
ATOM 1622 O O . TRP A 1 198 ? -2.980 -13.717 -9.745 1.00 87.50 198 TRP A O 1
ATOM 1632 N N . ARG A 1 199 ? -2.766 -12.796 -7.695 1.00 89.62 199 ARG A N 1
ATOM 1633 C CA . ARG A 1 199 ? -3.107 -11.414 -8.051 1.00 89.62 199 ARG A CA 1
ATOM 1634 C C . ARG A 1 199 ? -2.201 -10.430 -7.327 1.00 89.62 199 ARG A C 1
ATOM 1636 O O . ARG A 1 199 ? -1.770 -10.707 -6.210 1.00 89.62 199 ARG A O 1
ATOM 1643 N N . ILE A 1 200 ? -1.972 -9.278 -7.954 1.00 94.19 200 ILE A N 1
ATOM 1644 C CA . ILE A 1 200 ? -1.187 -8.180 -7.382 1.00 94.19 200 ILE A CA 1
ATOM 1645 C C . ILE A 1 200 ? -2.066 -7.002 -6.970 1.00 94.19 200 ILE A C 1
ATOM 1647 O O . ILE A 1 200 ? -3.099 -6.749 -7.601 1.00 94.19 200 ILE A O 1
ATOM 1651 N N . TYR A 1 201 ? -1.612 -6.266 -5.955 1.00 95.88 201 TYR A N 1
ATOM 1652 C CA . TYR A 1 201 ? -2.212 -5.018 -5.489 1.00 95.88 201 TYR A CA 1
ATOM 1653 C C . TYR A 1 201 ? -1.121 -3.999 -5.145 1.00 95.88 201 TYR A C 1
ATOM 1655 O O . TYR A 1 201 ? -0.229 -4.295 -4.356 1.00 95.88 201 TYR A O 1
ATOM 1663 N N . LEU A 1 202 ? -1.199 -2.791 -5.696 1.00 96.94 202 LEU A N 1
ATOM 1664 C CA . LEU A 1 202 ? -0.371 -1.665 -5.274 1.00 96.94 202 LEU A CA 1
ATOM 1665 C C . LEU A 1 202 ? -0.841 -1.162 -3.900 1.00 96.94 202 LEU A C 1
ATOM 1667 O O . LEU A 1 202 ? -2.048 -1.017 -3.671 1.00 96.94 202 LEU A O 1
ATOM 1671 N N . ALA A 1 203 ? 0.104 -0.919 -2.994 1.00 94.38 203 ALA A N 1
ATOM 1672 C CA . ALA A 1 203 ? -0.149 -0.539 -1.610 1.00 94.38 203 ALA A CA 1
ATOM 1673 C C . ALA A 1 203 ? 0.856 0.503 -1.093 1.00 94.38 203 ALA A C 1
ATOM 1675 O O . ALA A 1 203 ? 1.835 0.824 -1.751 1.00 94.38 203 ALA A O 1
ATOM 1676 N N . ASP A 1 204 ? 0.609 0.969 0.133 1.00 88.00 204 ASP A N 1
ATOM 1677 C CA . ASP A 1 204 ? 1.407 1.955 0.873 1.00 88.00 204 ASP A CA 1
ATOM 1678 C C . ASP A 1 204 ? 1.462 3.354 0.238 1.00 88.00 204 ASP A C 1
ATOM 1680 O O . ASP A 1 204 ? 2.464 3.813 -0.306 1.00 88.00 204 ASP A O 1
ATOM 1684 N N . PHE A 1 205 ? 0.360 4.082 0.408 1.00 85.94 205 PHE A N 1
ATOM 1685 C CA . PHE A 1 205 ? 0.204 5.460 -0.062 1.00 85.94 205 PHE A CA 1
ATOM 1686 C C . PHE A 1 205 ? 0.676 6.498 0.974 1.00 85.94 205 PHE A C 1
ATOM 1688 O O . PHE A 1 205 ? 0.306 7.672 0.911 1.00 85.94 205 PHE A O 1
ATOM 1695 N N . GLY A 1 206 ? 1.486 6.092 1.962 1.00 77.38 206 GLY A N 1
ATOM 1696 C CA . GLY A 1 206 ? 1.950 6.974 3.041 1.00 77.38 206 GLY A CA 1
ATOM 1697 C C . GLY A 1 206 ? 2.830 8.139 2.565 1.00 77.38 206 GLY A C 1
ATOM 1698 O O . GLY A 1 206 ? 2.848 9.205 3.187 1.00 77.38 206 GLY A O 1
ATOM 1699 N N . LEU A 1 207 ? 3.530 7.962 1.439 1.00 76.81 207 LEU A N 1
ATOM 1700 C CA . LEU A 1 207 ? 4.369 8.989 0.809 1.00 76.81 207 LEU A CA 1
ATOM 1701 C C . LEU A 1 207 ? 3.698 9.683 -0.381 1.00 76.81 207 LEU A C 1
ATOM 1703 O O . LEU A 1 207 ? 4.261 10.640 -0.915 1.00 76.81 207 LEU A O 1
ATOM 1707 N N . SER A 1 208 ? 2.493 9.255 -0.760 1.00 77.38 208 SER A N 1
ATOM 1708 C CA . SER A 1 208 ? 1.806 9.764 -1.941 1.00 77.38 208 SER A CA 1
ATOM 1709 C C . SER A 1 208 ? 1.443 11.248 -1.836 1.00 77.38 208 SER A C 1
ATOM 1711 O O . SER A 1 208 ? 1.436 11.864 -0.759 1.00 77.38 208 SER A O 1
ATOM 1713 N N . ARG A 1 209 ? 1.192 11.854 -3.001 1.00 75.75 209 ARG A N 1
ATOM 1714 C CA . ARG A 1 209 ? 0.834 13.271 -3.146 1.00 75.75 209 ARG A CA 1
ATOM 1715 C C . ARG A 1 209 ? -0.185 13.445 -4.263 1.00 75.75 209 ARG A C 1
ATOM 1717 O O . ARG A 1 209 ? -0.007 12.869 -5.332 1.00 75.75 209 ARG A O 1
ATOM 1724 N N . SER A 1 210 ? -1.204 14.267 -4.023 1.00 74.31 210 SER A N 1
ATOM 1725 C CA . SER A 1 210 ? -2.221 14.638 -5.015 1.00 74.31 210 SER A CA 1
ATOM 1726 C C . SER A 1 210 ? -2.040 16.095 -5.434 1.00 74.31 210 SER A C 1
ATOM 1728 O O . SER A 1 210 ? -1.612 16.922 -4.626 1.00 74.31 210 SER A O 1
ATOM 1730 N N . PHE A 1 211 ? -2.366 16.402 -6.688 1.00 76.19 211 PHE A N 1
ATOM 1731 C CA . PHE A 1 211 ? -2.130 17.713 -7.296 1.00 76.19 211 PHE A CA 1
ATOM 1732 C C . PHE A 1 211 ? -3.397 18.268 -7.944 1.00 76.19 211 PHE A C 1
ATOM 1734 O O . PHE A 1 211 ? -4.263 17.513 -8.385 1.00 76.19 211 PHE A O 1
ATOM 1741 N N . ALA A 1 212 ? -3.485 19.601 -8.008 1.00 61.59 212 ALA A N 1
ATOM 1742 C CA . ALA A 1 212 ? -4.632 20.313 -8.575 1.00 61.59 212 ALA A CA 1
ATOM 1743 C C . ALA A 1 212 ? -4.822 20.037 -10.076 1.00 61.59 212 ALA A C 1
ATOM 1745 O O . ALA A 1 212 ? -5.943 20.039 -10.572 1.00 61.59 212 ALA A O 1
ATOM 1746 N N . SER A 1 213 ? -3.730 19.774 -10.793 1.00 70.81 213 SER A N 1
ATOM 1747 C CA . SER A 1 213 ? -3.747 19.356 -12.190 1.00 70.81 213 SER A CA 1
ATOM 1748 C C . SER A 1 213 ? -2.535 18.476 -12.488 1.00 70.81 213 SER A C 1
ATOM 1750 O O . SER A 1 213 ? -1.590 18.383 -11.698 1.00 70.81 213 SER A O 1
ATOM 1752 N N . GLN A 1 214 ? -2.557 17.831 -13.652 1.00 67.50 214 GLN A N 1
ATOM 1753 C CA . GLN A 1 214 ? -1.439 17.030 -14.142 1.00 67.50 214 GLN A CA 1
ATOM 1754 C C . GLN A 1 214 ? -0.148 17.852 -14.318 1.00 67.50 214 GLN A C 1
ATOM 1756 O O . GLN A 1 214 ? 0.941 17.355 -14.002 1.00 67.50 214 GLN A O 1
ATOM 1761 N N . ASP A 1 215 ? -0.282 19.108 -14.744 1.00 68.81 215 ASP A N 1
ATOM 1762 C CA . ASP A 1 215 ? 0.830 20.029 -15.016 1.00 68.81 215 ASP A CA 1
ATOM 1763 C C . ASP A 1 215 ? 1.485 20.559 -13.732 1.00 68.81 215 ASP A C 1
ATOM 1765 O O . ASP A 1 215 ? 2.643 20.963 -13.734 1.00 68.81 215 ASP A O 1
ATOM 1769 N N . HIS A 1 216 ? 0.783 20.479 -12.598 1.00 69.62 216 HIS A N 1
ATOM 1770 C CA . HIS A 1 216 ? 1.287 20.889 -11.285 1.00 69.62 216 HIS A CA 1
ATOM 1771 C C . HIS A 1 216 ? 1.835 19.726 -10.453 1.00 69.62 216 HIS A C 1
ATOM 1773 O O . HIS A 1 216 ? 1.950 19.836 -9.237 1.00 69.62 216 HIS A O 1
ATOM 1779 N N . SER A 1 217 ? 2.177 18.601 -11.086 1.00 73.19 217 SER A N 1
ATOM 1780 C CA . SER A 1 217 ? 2.654 17.404 -10.382 1.00 73.19 217 SER A CA 1
ATOM 1781 C C . SER A 1 217 ? 4.128 17.443 -9.961 1.00 73.19 217 SER A C 1
ATOM 1783 O O . SER A 1 217 ? 4.616 16.464 -9.394 1.00 73.19 217 SER A O 1
ATOM 1785 N N . GLN A 1 218 ? 4.853 18.537 -10.206 1.00 74.00 218 GLN A N 1
ATOM 1786 C CA . GLN A 1 218 ? 6.245 18.678 -9.773 1.00 74.00 218 GLN A CA 1
ATOM 1787 C C . GLN A 1 218 ? 6.352 18.945 -8.267 1.00 74.00 218 GLN A C 1
ATOM 1789 O O . GLN A 1 218 ? 5.538 19.648 -7.674 1.00 74.00 218 GLN A O 1
ATOM 1794 N N . THR A 1 219 ? 7.343 18.324 -7.627 1.00 73.50 219 THR A N 1
ATOM 1795 C CA . THR A 1 219 ? 7.630 18.513 -6.195 1.00 73.50 219 THR A CA 1
ATOM 1796 C C . THR A 1 219 ? 9.120 18.674 -5.956 1.00 73.50 219 THR A C 1
ATOM 1798 O O . THR A 1 219 ? 9.906 17.861 -6.453 1.00 73.50 219 THR A O 1
ATOM 1801 N N . ASP A 1 220 ? 9.480 19.618 -5.092 1.00 70.88 220 ASP A N 1
ATOM 1802 C CA . ASP A 1 220 ? 10.861 19.952 -4.741 1.00 70.88 220 ASP A CA 1
ATOM 1803 C C . ASP A 1 220 ? 11.213 19.549 -3.298 1.00 70.88 220 ASP A C 1
ATOM 1805 O O . ASP A 1 220 ? 10.333 19.267 -2.481 1.00 70.88 220 ASP A O 1
ATOM 1809 N N . GLY A 1 221 ? 12.511 19.530 -2.984 1.00 64.50 221 GLY A N 1
ATOM 1810 C CA . GLY A 1 221 ? 13.026 19.299 -1.633 1.00 64.50 221 GLY A CA 1
ATOM 1811 C C . GLY A 1 221 ? 13.281 17.831 -1.246 1.00 64.50 221 GLY A C 1
ATOM 1812 O O . GLY A 1 221 ? 12.933 16.896 -1.975 1.00 64.50 221 GLY A O 1
ATOM 1813 N N . PRO A 1 222 ? 13.926 17.606 -0.084 1.00 61.44 222 PRO A N 1
ATOM 1814 C CA . PRO A 1 222 ? 14.268 16.271 0.388 1.00 61.44 222 PRO A CA 1
ATOM 1815 C C . PRO A 1 222 ? 13.010 15.474 0.748 1.00 61.44 222 PRO A C 1
ATOM 1817 O O . PRO A 1 222 ? 12.167 15.919 1.523 1.00 61.44 222 PRO A O 1
ATOM 1820 N N . THR A 1 223 ? 12.897 14.266 0.197 1.00 67.12 223 THR A N 1
ATOM 1821 C CA . THR A 1 223 ? 11.850 13.289 0.528 1.00 67.12 223 THR A CA 1
ATOM 1822 C C . THR A 1 223 ? 12.504 11.937 0.807 1.00 67.12 223 THR A C 1
ATOM 1824 O O . THR A 1 223 ? 13.581 11.649 0.282 1.00 67.12 223 THR A O 1
ATOM 1827 N N . SER A 1 224 ? 11.870 11.112 1.645 1.00 71.81 224 SER A N 1
ATOM 1828 C CA . SER A 1 224 ? 12.301 9.725 1.844 1.00 71.81 224 SER A CA 1
ATOM 1829 C C . SER A 1 224 ? 12.329 8.995 0.499 1.00 71.81 224 SER A C 1
ATOM 1831 O O . SER A 1 224 ? 11.422 9.168 -0.314 1.00 71.81 224 SER A O 1
ATOM 1833 N N . ARG A 1 225 ? 13.379 8.211 0.251 1.00 75.19 225 ARG A N 1
ATOM 1834 C CA . ARG A 1 225 ? 13.605 7.524 -1.024 1.00 75.19 225 ARG A CA 1
ATOM 1835 C C . ARG A 1 225 ? 14.190 6.146 -0.786 1.00 75.19 225 ARG A C 1
ATOM 1837 O O . ARG A 1 225 ? 14.962 5.956 0.152 1.00 75.19 225 ARG A O 1
ATOM 1844 N N . THR A 1 226 ? 13.883 5.218 -1.684 1.00 81.88 226 THR A N 1
ATOM 1845 C CA . THR A 1 226 ? 14.498 3.889 -1.708 1.00 81.88 226 THR A CA 1
ATOM 1846 C C . THR A 1 226 ? 15.547 3.873 -2.826 1.00 81.88 226 THR A C 1
ATOM 1848 O O . THR A 1 226 ? 15.152 3.770 -3.986 1.00 81.88 226 THR A O 1
ATOM 1851 N N . PRO A 1 227 ? 16.864 3.999 -2.537 1.00 85.25 227 PRO A N 1
ATOM 1852 C CA . PRO A 1 227 ? 17.878 4.308 -3.555 1.00 85.25 227 PRO A CA 1
ATOM 1853 C C . PRO A 1 227 ? 17.874 3.384 -4.779 1.00 85.25 227 PRO A C 1
ATOM 1855 O O . PRO A 1 227 ? 18.056 3.864 -5.890 1.00 85.25 227 PRO A O 1
ATOM 1858 N N . ARG A 1 228 ? 17.598 2.086 -4.588 1.00 91.06 228 ARG A N 1
ATOM 1859 C CA . ARG A 1 228 ? 17.551 1.074 -5.659 1.00 91.06 228 ARG A CA 1
ATOM 1860 C C . ARG A 1 228 ? 16.462 1.325 -6.712 1.00 91.06 228 ARG A C 1
ATOM 1862 O O . ARG A 1 228 ? 16.663 0.975 -7.865 1.00 91.06 228 ARG A O 1
ATOM 1869 N N . TYR A 1 229 ? 15.334 1.919 -6.323 1.00 93.00 229 TYR A N 1
ATOM 1870 C CA . TYR A 1 229 ? 14.169 2.139 -7.196 1.00 93.00 229 TYR A CA 1
ATOM 1871 C C . TYR A 1 229 ? 13.974 3.622 -7.535 1.00 93.00 229 TYR A C 1
ATOM 1873 O O . TYR A 1 229 ? 12.944 4.024 -8.068 1.00 93.00 229 TYR A O 1
ATOM 1881 N N . CYS A 1 230 ? 14.930 4.468 -7.159 1.00 91.56 230 CYS A N 1
ATOM 1882 C CA . CYS A 1 230 ? 14.810 5.914 -7.222 1.00 91.56 230 CYS A CA 1
ATOM 1883 C C . CYS A 1 230 ? 15.257 6.448 -8.589 1.00 91.56 230 CYS A C 1
ATOM 1885 O O . CYS A 1 230 ? 16.374 6.170 -9.019 1.00 91.56 230 CYS A O 1
ATOM 1887 N N . ALA A 1 231 ? 14.422 7.271 -9.227 1.00 92.94 231 ALA A N 1
ATOM 1888 C CA . ALA A 1 231 ? 14.783 7.974 -10.458 1.00 92.94 231 ALA A CA 1
ATOM 1889 C C . ALA A 1 231 ? 15.979 8.928 -10.236 1.00 92.94 231 ALA A C 1
ATOM 1891 O O . ALA A 1 231 ? 16.149 9.431 -9.114 1.00 92.94 231 ALA A O 1
ATOM 1892 N N . PRO A 1 232 ? 16.817 9.190 -11.257 1.00 92.25 232 PRO A N 1
ATOM 1893 C CA . PRO A 1 232 ? 18.025 10.002 -11.107 1.00 92.25 232 PRO A CA 1
ATOM 1894 C C . PRO A 1 232 ? 17.735 11.425 -10.608 1.00 92.25 232 PRO A C 1
ATOM 1896 O O . PRO A 1 232 ? 18.456 11.912 -9.738 1.00 92.25 232 PRO A O 1
ATOM 1899 N N . GLU A 1 233 ? 16.653 12.057 -11.062 1.00 90.75 233 GLU A N 1
ATOM 1900 C CA . GLU A 1 233 ? 16.210 13.379 -10.603 1.00 90.75 233 GLU A CA 1
ATOM 1901 C C . GLU A 1 233 ? 15.790 13.355 -9.121 1.00 90.75 233 GLU A C 1
ATOM 1903 O O . GLU A 1 233 ? 16.068 14.269 -8.343 1.00 90.75 233 GLU A O 1
ATOM 1908 N N . VAL A 1 234 ? 15.197 12.247 -8.663 1.00 89.25 234 VAL A N 1
ATOM 1909 C CA . VAL A 1 234 ? 14.861 12.049 -7.247 1.00 89.25 234 VAL A CA 1
ATOM 1910 C C . VAL A 1 234 ? 16.133 11.805 -6.422 1.00 89.25 234 VAL A C 1
ATOM 1912 O O . VAL A 1 234 ? 16.241 12.279 -5.286 1.00 89.25 234 VAL A O 1
ATOM 1915 N N . TYR A 1 235 ? 17.128 11.116 -6.991 1.00 87.56 235 TYR A N 1
ATOM 1916 C CA . TYR A 1 235 ? 18.426 10.885 -6.355 1.00 87.56 235 TYR A CA 1
ATOM 1917 C C . TYR A 1 235 ? 19.244 12.182 -6.207 1.00 87.56 235 TYR A C 1
ATOM 1919 O O . TYR A 1 235 ? 19.958 12.371 -5.219 1.00 87.56 235 TYR A O 1
ATOM 1927 N N . GLN A 1 236 ? 19.092 13.109 -7.145 1.00 88.25 236 GLN A N 1
ATOM 1928 C CA . GLN A 1 236 ? 19.785 14.399 -7.146 1.00 88.25 236 GLN A CA 1
ATOM 1929 C C . GLN A 1 236 ? 19.008 15.506 -6.417 1.00 88.25 236 GLN A C 1
ATOM 1931 O O . GLN A 1 236 ? 19.461 16.642 -6.355 1.00 88.25 236 GLN A O 1
ATOM 1936 N N . TYR A 1 237 ? 17.860 15.176 -5.814 1.00 84.56 237 TYR A N 1
ATOM 1937 C CA . TYR A 1 237 ? 16.945 16.131 -5.176 1.00 84.56 237 TYR A CA 1
ATOM 1938 C C . TYR A 1 237 ? 16.356 17.189 -6.126 1.00 84.56 237 TYR A C 1
ATOM 1940 O O . TYR A 1 237 ? 15.689 18.118 -5.667 1.00 84.56 237 TYR A O 1
ATOM 1948 N N . GLU A 1 238 ? 16.476 16.982 -7.434 1.00 87.31 238 GLU A N 1
ATOM 1949 C CA . GLU A 1 238 ? 15.900 17.816 -8.489 1.00 87.31 238 GLU A CA 1
ATOM 1950 C C . GLU A 1 238 ? 14.379 17.679 -8.562 1.00 87.31 238 GLU A C 1
ATOM 1952 O O . GLU A 1 238 ? 13.789 16.792 -7.937 1.00 87.31 238 GLU A O 1
ATOM 1957 N N . SER A 1 239 ? 13.725 18.560 -9.319 1.00 85.00 239 SER A N 1
ATOM 1958 C CA . SER A 1 239 ? 12.273 18.522 -9.441 1.00 85.00 239 SER A CA 1
ATOM 1959 C C . SER A 1 239 ? 11.793 17.217 -10.071 1.00 85.00 239 SER A C 1
ATOM 1961 O O . SER A 1 239 ? 12.327 16.753 -11.076 1.00 85.00 239 SER A O 1
ATOM 1963 N N . ARG A 1 240 ? 10.774 16.609 -9.457 1.00 84.38 240 ARG A N 1
ATOM 1964 C CA . ARG A 1 240 ? 10.321 15.253 -9.798 1.00 84.38 240 ARG A CA 1
ATOM 1965 C C . ARG A 1 240 ? 8.824 15.201 -10.085 1.00 84.38 240 ARG A C 1
ATOM 1967 O O . ARG A 1 240 ? 7.993 15.582 -9.251 1.00 84.38 240 ARG A O 1
ATOM 1974 N N . GLY A 1 241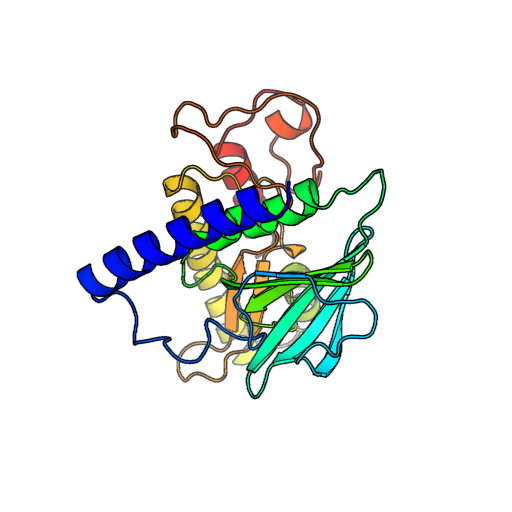 ? 8.477 14.707 -11.269 1.00 87.19 241 GLY A N 1
ATOM 1975 C CA . GLY A 1 241 ? 7.099 14.522 -11.721 1.00 87.19 241 GLY A CA 1
ATOM 1976 C C . GLY A 1 241 ? 6.615 13.079 -11.581 1.00 87.19 241 GLY A C 1
ATOM 1977 O O . GLY A 1 241 ? 7.204 12.263 -10.876 1.00 87.19 241 GLY A O 1
ATOM 1978 N N . ARG A 1 242 ? 5.532 12.753 -12.290 1.00 91.69 242 ARG A N 1
ATOM 1979 C CA . ARG A 1 242 ? 4.991 11.384 -12.407 1.00 91.69 242 ARG A CA 1
ATOM 1980 C C . ARG A 1 242 ? 5.952 10.409 -13.101 1.00 91.69 242 ARG A C 1
ATOM 1982 O O . ARG A 1 242 ? 5.890 9.215 -12.838 1.00 91.69 242 ARG A O 1
ATOM 1989 N N . SER A 1 243 ? 6.860 10.913 -13.940 1.00 94.44 243 SER A N 1
ATOM 1990 C CA . SER A 1 243 ? 7.908 10.124 -14.606 1.00 94.44 243 SER A CA 1
ATOM 1991 C C . SER A 1 243 ? 8.798 9.366 -13.623 1.00 94.44 243 SER A C 1
ATOM 1993 O O . SER A 1 243 ? 9.237 8.263 -13.937 1.00 94.44 243 SER A O 1
ATOM 1995 N N . ALA A 1 244 ? 8.998 9.903 -12.416 1.00 94.50 244 ALA A N 1
ATOM 1996 C CA . ALA A 1 244 ? 9.756 9.227 -11.374 1.00 94.50 244 ALA A CA 1
ATOM 1997 C C . ALA A 1 244 ? 9.101 7.899 -10.955 1.00 94.50 244 ALA A C 1
ATOM 1999 O O . ALA A 1 244 ? 9.800 6.903 -10.798 1.00 94.50 244 ALA A O 1
ATOM 2000 N N . ASP A 1 245 ? 7.766 7.848 -10.856 1.00 95.94 245 ASP A N 1
ATOM 2001 C CA . ASP A 1 245 ? 7.048 6.598 -10.575 1.00 95.94 245 ASP A CA 1
ATOM 2002 C C . ASP A 1 245 ? 7.195 5.595 -11.736 1.00 95.94 245 ASP A C 1
ATOM 2004 O O . ASP A 1 245 ? 7.292 4.391 -11.506 1.00 95.94 245 ASP A O 1
ATOM 2008 N N . ILE A 1 246 ? 7.236 6.077 -12.987 1.00 97.25 246 ILE A N 1
ATOM 2009 C CA . ILE A 1 246 ? 7.447 5.227 -14.172 1.00 97.25 246 ILE A CA 1
ATOM 2010 C C . ILE A 1 246 ? 8.841 4.594 -14.140 1.00 97.25 246 ILE A C 1
ATOM 2012 O O . ILE A 1 246 ? 8.976 3.400 -14.397 1.00 97.25 246 ILE A O 1
ATOM 2016 N N . PHE A 1 247 ? 9.867 5.370 -13.780 1.00 97.38 247 PHE A N 1
ATOM 2017 C CA . PHE A 1 247 ? 11.223 4.857 -13.605 1.00 97.38 247 PHE A CA 1
ATOM 2018 C C . PHE A 1 247 ? 11.262 3.779 -12.515 1.00 97.38 247 PHE A C 1
ATOM 2020 O O . PHE A 1 247 ? 11.760 2.680 -12.750 1.00 97.38 247 PHE A O 1
ATOM 2027 N N . SER A 1 248 ? 10.673 4.065 -11.349 1.00 97.25 248 SER A N 1
ATOM 2028 C CA . SER A 1 248 ? 10.583 3.112 -10.238 1.00 97.25 248 SER A CA 1
ATOM 2029 C C . SER A 1 248 ? 9.875 1.813 -10.637 1.00 97.25 248 SER A C 1
ATOM 2031 O O . SER A 1 248 ? 10.337 0.729 -10.281 1.00 97.25 248 SER A O 1
ATOM 2033 N N . LEU A 1 249 ? 8.790 1.897 -11.418 1.00 97.69 249 LEU A N 1
ATOM 2034 C CA . LEU A 1 249 ? 8.112 0.720 -11.969 1.00 97.69 249 LEU A CA 1
ATOM 2035 C C . LEU A 1 249 ? 9.006 -0.054 -12.952 1.00 97.69 249 LEU A C 1
ATOM 2037 O O . LEU A 1 249 ? 9.017 -1.281 -12.922 1.00 97.69 249 LEU A O 1
ATOM 2041 N N . GLY A 1 250 ? 9.795 0.642 -13.774 1.00 97.69 250 GLY A N 1
ATOM 2042 C CA . GLY A 1 250 ? 10.801 0.029 -14.644 1.00 97.69 250 GLY A CA 1
ATOM 2043 C C . GLY A 1 250 ? 11.862 -0.759 -13.867 1.00 97.69 250 GLY A C 1
ATOM 2044 O O . GLY A 1 250 ? 12.202 -1.875 -14.255 1.00 97.69 250 GLY A O 1
ATOM 2045 N N . CYS A 1 251 ? 12.325 -0.239 -12.725 1.00 97.12 251 CYS A N 1
ATOM 2046 C CA . CYS A 1 251 ? 13.214 -0.980 -11.826 1.00 97.12 251 CYS A CA 1
ATOM 2047 C C . CYS A 1 251 ? 12.548 -2.259 -11.295 1.00 97.12 251 CYS A C 1
ATOM 2049 O O . CYS A 1 251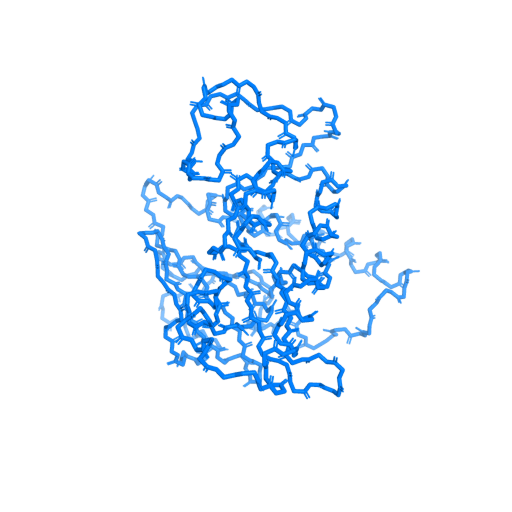 ? 13.171 -3.316 -11.315 1.00 97.12 251 CYS A O 1
ATOM 2051 N N . VAL A 1 252 ? 11.276 -2.198 -10.883 1.00 96.25 252 VAL A N 1
ATOM 2052 C CA . VAL A 1 252 ? 10.526 -3.398 -10.461 1.00 96.25 252 VAL A CA 1
ATOM 2053 C C . VAL A 1 252 ? 10.438 -4.418 -11.595 1.00 96.25 252 VAL A C 1
ATOM 2055 O O . VAL A 1 252 ? 10.662 -5.600 -11.369 1.00 96.25 252 VAL A O 1
ATOM 2058 N N . PHE A 1 253 ? 10.151 -3.975 -12.820 1.00 96.00 253 PHE A N 1
ATOM 2059 C CA . PHE A 1 253 ? 10.068 -4.854 -13.988 1.00 96.00 253 PHE A CA 1
ATOM 2060 C C . PHE A 1 253 ? 11.385 -5.555 -14.313 1.00 96.00 253 PHE A C 1
ATOM 2062 O O . PHE A 1 253 ? 11.345 -6.654 -14.842 1.00 96.00 253 PHE A O 1
ATOM 2069 N N . SER A 1 254 ? 12.534 -4.963 -13.983 1.00 93.69 254 SER A N 1
ATOM 2070 C CA . SER A 1 254 ? 13.829 -5.624 -14.183 1.00 93.69 254 SER A CA 1
ATOM 2071 C C . SER A 1 254 ? 14.092 -6.793 -13.223 1.00 93.69 254 SER A C 1
ATOM 2073 O O . SER A 1 254 ? 14.965 -7.612 -13.498 1.00 93.69 254 SER A O 1
ATOM 2075 N N . GLU A 1 255 ? 13.357 -6.874 -12.108 1.00 89.25 255 GLU A N 1
ATOM 2076 C CA . GLU A 1 255 ? 13.457 -7.975 -11.137 1.00 89.25 255 GLU A CA 1
ATOM 2077 C C . GLU A 1 255 ? 12.487 -9.132 -11.428 1.00 89.25 255 GLU A C 1
ATOM 2079 O O . GLU A 1 255 ? 12.668 -10.229 -10.896 1.00 89.25 255 GLU A O 1
ATOM 2084 N N . VAL A 1 256 ? 11.456 -8.876 -12.242 1.00 84.94 256 VAL A N 1
ATOM 2085 C CA . VAL A 1 256 ? 10.398 -9.825 -12.631 1.00 84.94 256 VAL A CA 1
ATOM 2086 C C . VAL A 1 256 ? 10.851 -10.687 -13.804 1.00 84.94 256 VAL A C 1
ATOM 2088 O O . VAL A 1 256 ? 10.684 -11.925 -13.703 1.00 84.94 256 VAL A O 1
#

Mean predicted aligned error: 9.51 Å

Organism: NCBI:txid798071

Secondary structure (DSSP, 8-state):
-HHHHHHHHHHHHHHHHHHHHHHT-S---TTTS-TTSS-SEEEEPTTSPPS-EEEEEEEE-SSEEEEEEEETTEEEEEEEEE--SSS-HHHHHHHHHHHHT---TTBPEEEEEEEETTEEEEEEES--SEEHHHHHHHHHTTTTS--HHHHHHHHHHHHHHHHHHHHHHHHHHTTEE----SGGGEEEEE---SS-SEEEEE--GGG-EE-SSGGG--B-S-----GGG--HHHHTT--B-THHHHHHHHHHHHH-

Nearest PDB structures (foldseek):
  8tb6-assembly2_B  TM=7.885E-01  e=2.982E-10  Homo sapiens
  6nzp-assembly2_A  TM=7.629E-01  e=6.233E-10  Homo sapiens
  7k7q-assembly1_B  TM=8.018E-01  e=2.561E-09  Homo sapiens
  6nzf-assembly1_B  TM=7.933E-01  e=4.186E-09  Homo sapiens
  6nsl-assembly2_B  TM=8.004E-01  e=1.431E-08  Homo sapiens

InterPro domains:
  IPR000719 Protein kinase domain [PF00069] (54-255)
  IPR000719 Protein kinase domain [PS50011] (52-256)
  IPR000719 Protein kinase domain [SM00220] (52-256)
  IPR011009 Protein kinase-like domain superfamily [SSF56112] (54-255)

Radius of gyration: 19.38 Å; Cα contacts (8 Å, |Δi|>4): 388; chains: 1; bounding box: 46×50×44 Å

Sequence (256 aa):
GQERISGQLQRLRDDYYIELERHSIIQPFDKELNWSGKGQHITFRPSEKIPLTVLTQIGASVTASVHKVLCRRIALARKTMRCSRQWTILEAMREVYHLQNLRHFHIVQLVGSYLQGRNFCILMYPVVDYHLGTFLEDTADSRTVFSYKEIRLQSFLLRSMGCMASALAYIHHSTTKHMDIKPQNILVRHCEDKFTSWRIYLADFGLSRSFASQDHSQTDGPTSRTPRYCAPEVYQYESRGRSADIFSLGCVFSEV

Solvent-accessible surface area (backbone atoms only — not comparable to full-atom values): 14542 Å² total; per-residue (Å²): 114,70,66,64,53,53,58,53,54,53,52,60,52,56,61,51,52,60,58,50,68,73,63,71,79,66,79,88,62,91,79,60,61,40,70,67,80,81,39,37,66,47,76,49,57,79,88,54,85,69,69,56,47,80,74,49,79,73,45,74,57,99,70,36,40,28,28,37,27,35,44,90,90,44,64,26,28,36,41,38,29,69,50,48,97,91,39,42,65,70,63,64,43,45,29,51,62,58,31,70,78,54,84,51,95,27,39,50,34,62,61,33,36,37,34,40,79,51,38,40,32,39,32,30,37,75,54,58,89,37,28,40,44,61,52,52,55,64,51,60,80,62,73,84,63,102,38,80,66,52,59,53,48,53,57,45,52,62,50,44,54,58,47,50,50,51,38,50,52,51,38,50,71,68,27,28,41,54,70,61,52,44,39,76,30,28,35,36,31,83,35,99,50,100,87,43,64,60,48,60,25,45,49,74,46,71,70,38,51,75,37,99,39,76,89,58,44,62,50,73,61,93,69,87,77,56,77,91,35,48,27,71,44,59,72,68,47,40,72,34,48,63,65,38,45,53,45,7,47,52,46,44,57,75,77,105

Foldseek 3Di:
DVVVVVVVVVVVVVVVVVVCVVPVPDDDPPPQQCLQVPGFEEEDEQPDDGQKAWDAWQDDDPFWTWTFIDSPPATWIKIKGFADPVRHVVLVCQQVVLQVPDDDPQAWHWSHWYHYDRITITITPDDANDFQVVVLVVVVVVPPDPDPVVVLVVVQLVVQLVVVVVSLVRCVVQQKAQQAQDRRQKGKHQDPDPPHRIGIHGHDSSQMDHDPDQVRQWDADQDDYDVQLFDVCNVVRHIDGNVRVVSSSVSRNVSD

pLDDT: mean 80.95, std 16.6, range [33.91, 97.69]